Protein AF-A0A957CVH6-F1 (afdb_monomer_lite)

Sequence (192 aa):
GLGVAETAVSDALRFLLLRQGEDGRFAEDTAVADSAPPWAKPGDLASELYLTANAGFWLAHFGFKDAAQQAANYLARHLNRELHTLPSFAQTYWLAGGLWWILGMADEALTAVDNHLYTHLPESASDLAWMLYALLLAGIETDRGVIVSGVLKLKDKQEEDGRFPSDVGQDTHTTLEALAVFKTVPTTLLGN

pLDDT: mean 94.55, std 7.57, range [47.5, 98.81]

Foldseek 3Di:
DPACPDPVNVVVLVVLVVQQDPQLWHADDCVCQVPDDPLRHGPDQQNGLLRLLQSLLVCLLNPVLVSNVSSLVSQVVQQPLVVLDHPYDLNSLLSSLLSCLSNVVVSNNCSSQVVPCLVVPDQALQSLLVSLLSNVSSVPDCPRSNNLVSLVNNVVQQDPVRWGDDPVRVRVVSRVSNVSNVVRHDVVSVVD

Structure (mmCIF, N/CA/C/O backbone):
data_AF-A0A957CVH6-F1
#
_entry.id   AF-A0A957CVH6-F1
#
loop_
_atom_site.group_PDB
_atom_site.id
_atom_site.type_symbol
_atom_site.label_atom_id
_atom_site.label_alt_id
_atom_site.label_comp_id
_atom_site.label_asym_id
_atom_site.label_entity_id
_atom_site.label_seq_id
_atom_site.pdbx_PDB_ins_code
_atom_site.Cartn_x
_atom_site.Cartn_y
_atom_site.Cartn_z
_atom_site.occupancy
_atom_site.B_iso_or_equiv
_atom_site.auth_seq_id
_atom_site.auth_comp_id
_atom_site.auth_asym_id
_atom_site.auth_atom_id
_atom_site.pdbx_PDB_model_num
ATOM 1 N N . GLY A 1 1 ? -10.449 -19.543 -0.110 1.00 47.50 1 GLY A N 1
ATOM 2 C CA . GLY A 1 1 ? -10.083 -18.480 -1.062 1.00 47.50 1 GLY A CA 1
ATOM 3 C C . GLY A 1 1 ? -9.727 -19.124 -2.379 1.00 47.50 1 GLY A C 1
ATOM 4 O O . GLY A 1 1 ? -9.253 -20.255 -2.353 1.00 47.50 1 GLY A O 1
ATOM 5 N N . LEU A 1 2 ? -9.998 -18.452 -3.498 1.00 50.72 2 LEU A N 1
ATOM 6 C CA . LEU A 1 2 ? -9.491 -18.865 -4.808 1.00 50.72 2 LEU A CA 1
ATOM 7 C C . LEU A 1 2 ? -7.960 -18.865 -4.707 1.00 50.72 2 LEU A C 1
ATOM 9 O O . LEU A 1 2 ? -7.353 -17.818 -4.512 1.00 50.72 2 LEU A O 1
ATOM 13 N N . GLY A 1 3 ? -7.356 -20.051 -4.671 1.00 58.78 3 GLY A N 1
ATOM 14 C CA . GLY A 1 3 ? -5.903 -20.185 -4.641 1.00 58.78 3 GLY A CA 1
ATOM 15 C C . GLY A 1 3 ? -5.315 -19.959 -6.031 1.00 58.78 3 GLY A C 1
ATOM 16 O O . GLY A 1 3 ? -6.045 -19.919 -7.017 1.00 58.78 3 GLY A O 1
ATOM 17 N N . VAL A 1 4 ? -3.986 -19.921 -6.123 1.00 65.31 4 VAL A N 1
ATOM 18 C CA . VAL A 1 4 ? -3.219 -19.832 -7.386 1.00 65.31 4 VAL A CA 1
ATOM 19 C C . VAL A 1 4 ? -3.593 -20.933 -8.405 1.00 65.31 4 VAL A C 1
ATOM 21 O O . VAL A 1 4 ? -3.279 -20.825 -9.582 1.00 65.31 4 VAL A O 1
ATOM 24 N N . ALA A 1 5 ? -4.303 -21.981 -7.974 1.00 68.94 5 ALA A N 1
ATOM 25 C CA . ALA A 1 5 ? -4.869 -23.021 -8.834 1.00 68.94 5 ALA A CA 1
ATOM 26 C C . ALA A 1 5 ? -6.012 -22.541 -9.754 1.00 68.94 5 ALA A C 1
ATOM 28 O O . ALA A 1 5 ? -6.389 -23.262 -10.675 1.00 68.94 5 ALA A O 1
ATOM 29 N N . GLU A 1 6 ? -6.589 -21.367 -9.502 1.00 86.31 6 GLU A N 1
ATOM 30 C CA . GLU A 1 6 ? -7.590 -20.771 -10.383 1.00 86.31 6 GLU A CA 1
ATOM 31 C C . GLU A 1 6 ? -6.903 -20.139 -11.614 1.00 86.31 6 GLU A C 1
ATOM 33 O O . GLU A 1 6 ? -5.857 -19.489 -11.510 1.00 86.31 6 GLU A O 1
ATOM 38 N N . THR A 1 7 ? -7.447 -20.391 -12.808 1.00 91.25 7 THR A N 1
ATOM 39 C CA . THR A 1 7 ? -6.805 -20.015 -14.077 1.00 91.25 7 THR A CA 1
ATOM 40 C C . THR A 1 7 ? -6.726 -18.504 -14.268 1.00 91.25 7 THR A C 1
ATOM 42 O O . THR A 1 7 ? -5.681 -18.014 -14.681 1.00 91.25 7 THR A O 1
ATOM 45 N N . ALA A 1 8 ? -7.765 -17.741 -13.923 1.00 93.12 8 ALA A N 1
ATOM 46 C CA . ALA A 1 8 ? -7.713 -16.285 -14.042 1.00 93.12 8 ALA A CA 1
ATOM 47 C C . ALA A 1 8 ? -6.665 -15.665 -13.098 1.00 93.12 8 ALA A C 1
ATOM 49 O O . ALA A 1 8 ? -5.938 -14.757 -13.503 1.00 93.12 8 ALA A O 1
ATOM 50 N N . VAL A 1 9 ? -6.524 -16.188 -11.875 1.00 92.94 9 VAL A N 1
ATOM 51 C CA . VAL A 1 9 ? -5.497 -15.779 -10.905 1.00 92.94 9 VAL A CA 1
ATOM 52 C C . VAL A 1 9 ? -4.103 -16.097 -11.442 1.00 92.94 9 VAL A C 1
ATOM 54 O O . VAL A 1 9 ? -3.258 -15.205 -11.513 1.00 92.94 9 VAL A O 1
ATOM 57 N N . SER A 1 10 ? -3.849 -17.341 -11.859 1.00 92.00 10 SER A N 1
ATOM 58 C CA . SER A 1 10 ? -2.534 -17.729 -12.392 1.00 92.00 10 SER A CA 1
ATOM 59 C C . SER A 1 10 ? -2.157 -16.964 -13.668 1.00 92.00 10 SER A C 1
ATOM 61 O O . SER A 1 10 ? -1.003 -16.556 -13.815 1.00 92.00 10 SER A O 1
ATOM 63 N N . ASP A 1 11 ? -3.116 -16.689 -14.553 1.00 95.69 11 ASP A N 1
ATOM 64 C CA . ASP A 1 11 ? -2.894 -15.908 -15.771 1.00 95.69 11 ASP A CA 1
ATOM 65 C C . ASP A 1 11 ? -2.594 -14.431 -15.486 1.00 95.69 11 ASP A C 1
ATOM 67 O O . ASP A 1 11 ? -1.681 -13.867 -16.097 1.00 95.69 11 ASP A O 1
ATOM 71 N N . ALA A 1 12 ? -3.297 -13.815 -14.532 1.00 96.25 12 ALA A N 1
ATOM 72 C CA . ALA A 1 12 ? -3.028 -12.444 -14.099 1.00 96.25 12 ALA A CA 1
ATOM 73 C C . ALA A 1 12 ? -1.644 -12.313 -13.442 1.00 96.25 12 ALA A C 1
ATOM 75 O O . ALA A 1 12 ? -0.893 -11.383 -13.735 1.00 96.25 12 ALA A O 1
ATOM 76 N N . LEU A 1 13 ? -1.260 -13.280 -12.607 1.00 96.31 13 LEU A N 1
ATOM 77 C CA . LEU A 1 13 ? 0.067 -13.314 -11.989 1.00 96.31 13 LEU A CA 1
ATOM 78 C C . LEU A 1 13 ? 1.166 -13.484 -13.041 1.00 96.31 13 LEU A C 1
ATOM 80 O O . LEU A 1 13 ? 2.158 -12.761 -13.023 1.00 96.31 13 LEU A O 1
ATOM 84 N N . ARG A 1 14 ? 0.967 -14.378 -14.014 1.00 96.25 14 ARG A N 1
ATOM 85 C CA . ARG A 1 14 ? 1.881 -14.540 -15.152 1.00 96.25 14 ARG A CA 1
ATOM 86 C C . ARG A 1 14 ? 2.012 -13.255 -15.968 1.00 96.25 14 ARG A C 1
ATOM 88 O O . ARG A 1 14 ? 3.116 -12.940 -16.403 1.00 96.25 14 ARG A O 1
ATOM 95 N N . PHE A 1 15 ? 0.926 -12.509 -16.168 1.00 96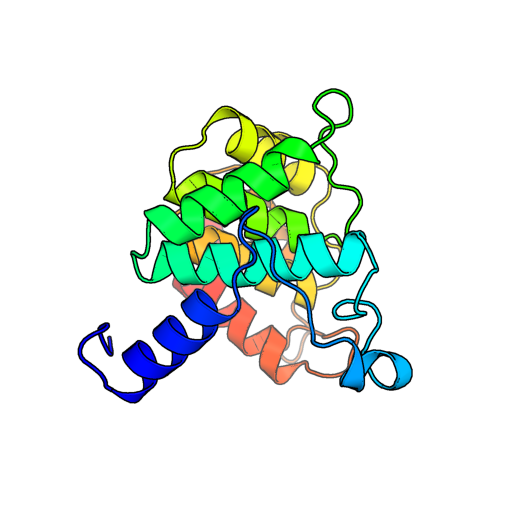.38 15 PHE A N 1
ATOM 96 C CA . PHE A 1 15 ? 0.986 -11.196 -16.812 1.00 96.38 15 PHE A CA 1
ATOM 97 C C . PHE A 1 15 ? 1.890 -10.225 -16.038 1.00 96.38 15 PHE A C 1
ATOM 99 O O . PHE A 1 15 ? 2.762 -9.613 -16.650 1.00 96.38 15 PHE A O 1
ATOM 106 N N . LEU A 1 16 ? 1.742 -10.131 -14.711 1.00 97.19 16 LEU A N 1
ATOM 107 C CA . LEU A 1 16 ? 2.604 -9.280 -13.883 1.00 97.19 16 LEU A CA 1
ATOM 108 C C . LEU A 1 16 ? 4.074 -9.703 -13.977 1.00 97.19 16 LEU A C 1
ATOM 110 O O . LEU A 1 16 ? 4.937 -8.861 -14.206 1.00 97.19 16 LEU A O 1
ATOM 114 N N . LEU A 1 17 ? 4.362 -11.003 -13.882 1.00 97.38 17 LEU A N 1
ATOM 115 C CA . LEU A 1 17 ? 5.729 -11.520 -13.995 1.00 97.38 17 LEU A CA 1
ATOM 116 C C . LEU A 1 17 ? 6.381 -11.164 -15.339 1.00 97.38 17 LEU A C 1
ATOM 118 O O . LEU A 1 17 ? 7.557 -10.824 -15.375 1.00 97.38 17 LEU A O 1
ATOM 122 N N . LEU A 1 18 ? 5.621 -11.205 -16.437 1.00 96.88 18 LEU A N 1
ATOM 123 C CA . LEU A 1 18 ? 6.112 -10.827 -17.767 1.00 96.88 18 LEU A CA 1
ATOM 124 C C . LEU A 1 18 ? 6.292 -9.312 -17.945 1.00 96.88 18 LEU A C 1
ATOM 126 O O . LEU A 1 18 ? 6.983 -8.891 -18.870 1.00 96.88 18 LEU A O 1
ATOM 130 N N . ARG A 1 19 ? 5.644 -8.495 -17.108 1.00 96.19 19 ARG A N 1
ATOM 131 C CA . ARG A 1 19 ? 5.742 -7.029 -17.136 1.00 96.19 19 ARG A CA 1
ATOM 132 C C . ARG A 1 19 ? 6.822 -6.474 -16.218 1.00 96.19 19 ARG A C 1
ATOM 134 O O . ARG A 1 19 ? 7.186 -5.312 -16.383 1.00 96.19 19 ARG A O 1
ATOM 141 N N . GLN A 1 20 ? 7.325 -7.271 -15.281 1.00 97.94 20 GLN A N 1
ATOM 142 C CA . GLN A 1 20 ? 8.409 -6.850 -14.409 1.00 97.94 20 GLN A CA 1
ATOM 143 C C . GLN A 1 20 ? 9.685 -6.605 -15.227 1.00 97.94 20 GLN A C 1
ATOM 145 O O . GLN A 1 20 ? 10.117 -7.463 -15.998 1.00 97.94 20 GLN A O 1
ATOM 150 N N . GLY A 1 21 ? 10.292 -5.431 -15.056 1.00 96.56 21 GLY A N 1
ATOM 151 C CA . GLY A 1 21 ? 11.597 -5.123 -15.634 1.00 96.56 21 GLY A CA 1
ATOM 152 C C . GLY A 1 21 ? 12.713 -5.953 -14.995 1.00 96.56 21 GLY A C 1
ATOM 153 O O . GLY A 1 21 ? 12.585 -6.418 -13.865 1.00 96.56 21 GLY A O 1
ATOM 154 N N . GLU A 1 22 ? 13.844 -6.097 -15.691 1.00 94.75 22 GLU A N 1
ATOM 155 C CA . GLU A 1 22 ? 15.007 -6.864 -15.200 1.00 94.75 22 GLU A CA 1
ATOM 156 C C . GLU A 1 22 ? 15.576 -6.340 -13.869 1.00 94.75 22 GLU A C 1
ATOM 158 O O . GLU A 1 22 ? 16.216 -7.073 -13.122 1.00 94.75 22 GLU A O 1
ATOM 163 N N . ASP A 1 23 ? 15.353 -5.062 -13.559 1.00 94.81 23 ASP A N 1
ATOM 164 C CA . ASP A 1 23 ? 15.757 -4.426 -12.307 1.00 94.81 23 ASP A CA 1
ATOM 165 C C . ASP A 1 23 ? 14.690 -4.507 -11.203 1.00 94.81 23 ASP A C 1
ATOM 167 O O . ASP A 1 23 ? 14.889 -3.925 -10.133 1.00 94.81 23 ASP A O 1
ATOM 171 N N . GLY A 1 24 ? 13.589 -5.221 -11.454 1.00 97.44 24 GLY A N 1
ATOM 172 C CA . GLY A 1 24 ? 12.477 -5.442 -10.537 1.00 97.44 24 GLY A CA 1
ATOM 173 C C . GLY A 1 24 ? 11.340 -4.425 -10.635 1.00 97.44 24 GLY A C 1
ATOM 174 O O . GLY A 1 24 ? 10.337 -4.603 -9.939 1.00 97.44 24 GLY A O 1
ATOM 175 N N . ARG A 1 25 ? 11.473 -3.384 -11.468 1.00 97.62 25 ARG A N 1
ATOM 176 C CA . ARG A 1 25 ? 10.501 -2.283 -11.549 1.00 97.62 25 ARG A CA 1
ATOM 177 C C . ARG A 1 25 ? 9.238 -2.646 -12.323 1.00 97.62 25 ARG A C 1
ATOM 179 O O . ARG A 1 25 ? 9.255 -3.508 -13.201 1.00 97.62 25 ARG A O 1
ATOM 186 N N . PHE A 1 26 ? 8.174 -1.903 -12.054 1.00 98.19 26 PHE A N 1
ATOM 187 C CA . PHE A 1 26 ? 6.948 -1.881 -12.842 1.00 98.19 26 PHE A CA 1
ATOM 188 C C . PHE A 1 26 ? 6.678 -0.466 -13.348 1.00 98.19 26 PHE A C 1
ATOM 190 O O . PHE A 1 26 ? 6.829 0.507 -12.613 1.00 98.19 26 PHE A O 1
ATOM 197 N N . ALA A 1 27 ? 6.257 -0.370 -14.605 1.00 96.69 27 ALA A N 1
ATOM 198 C CA . ALA A 1 27 ? 5.853 0.868 -15.255 1.00 96.69 27 ALA A CA 1
ATOM 199 C C . ALA A 1 27 ? 4.737 0.569 -16.262 1.00 96.69 27 ALA A C 1
ATOM 201 O O . ALA A 1 27 ? 4.684 -0.532 -16.820 1.00 96.69 27 ALA A O 1
ATOM 202 N N . GLU A 1 28 ? 3.874 1.550 -16.513 1.00 95.94 28 GLU A N 1
ATOM 203 C CA . GLU A 1 28 ? 2.948 1.479 -17.641 1.00 95.94 28 GLU A CA 1
ATOM 204 C C . GLU A 1 28 ? 3.682 1.604 -18.982 1.00 95.94 28 GLU A C 1
ATOM 206 O O . GLU A 1 28 ? 4.809 2.101 -19.073 1.00 95.94 28 GLU A O 1
ATOM 211 N N . ASP A 1 29 ? 3.019 1.154 -20.044 1.00 93.19 29 ASP A N 1
ATOM 212 C CA . ASP A 1 29 ? 3.535 1.248 -21.408 1.00 93.19 29 ASP A CA 1
ATOM 213 C C . ASP A 1 29 ? 3.638 2.713 -21.868 1.00 93.19 29 ASP A C 1
ATOM 215 O O . ASP A 1 29 ? 2.727 3.514 -21.651 1.00 93.19 29 ASP A O 1
ATOM 219 N N . THR A 1 30 ? 4.715 3.084 -22.562 1.00 93.56 30 THR A N 1
ATOM 220 C CA . THR A 1 30 ? 4.883 4.459 -23.061 1.00 93.56 30 THR A CA 1
ATOM 221 C C . THR A 1 30 ? 3.799 4.858 -24.063 1.00 93.56 30 THR A C 1
ATOM 223 O O . THR A 1 30 ? 3.518 6.047 -24.203 1.00 93.56 30 THR A O 1
ATOM 226 N N . ALA A 1 31 ? 3.129 3.892 -24.699 1.00 94.38 31 ALA A N 1
ATOM 227 C CA . ALA A 1 31 ? 1.999 4.139 -25.586 1.00 94.38 31 ALA A CA 1
ATOM 228 C C . ALA A 1 31 ? 0.796 4.808 -24.895 1.00 94.38 31 ALA A C 1
ATOM 230 O O . ALA A 1 31 ? -0.004 5.446 -25.578 1.00 94.38 31 ALA A O 1
ATOM 231 N N . VAL A 1 32 ? 0.652 4.689 -23.567 1.00 93.19 32 VAL A N 1
ATOM 232 C CA . VAL A 1 32 ? -0.458 5.315 -22.821 1.00 93.19 32 VAL A CA 1
ATOM 233 C C . VAL A 1 32 ? -0.082 6.644 -22.168 1.00 93.19 32 VAL A C 1
ATOM 235 O O . VAL A 1 32 ? -0.923 7.238 -21.492 1.00 93.19 32 VAL A O 1
ATOM 238 N N . ALA A 1 33 ? 1.144 7.139 -22.378 1.00 92.75 33 ALA A N 1
ATOM 239 C CA . ALA A 1 33 ? 1.701 8.271 -21.637 1.00 92.75 33 ALA A CA 1
ATOM 240 C C . ALA A 1 33 ? 0.840 9.545 -21.679 1.00 92.75 33 ALA A C 1
ATOM 242 O O . ALA A 1 33 ? 0.726 10.227 -20.662 1.00 92.75 33 ALA A O 1
ATOM 243 N N . ASP A 1 34 ? 0.190 9.831 -22.810 1.00 93.62 34 ASP A N 1
ATOM 244 C CA . ASP A 1 34 ? -0.646 11.029 -22.982 1.00 93.62 34 ASP A CA 1
ATOM 245 C C . ASP A 1 34 ? -1.980 10.960 -22.219 1.00 93.62 34 ASP A C 1
ATOM 247 O O . ASP A 1 34 ? -2.593 11.986 -21.931 1.00 93.62 34 ASP A O 1
ATOM 251 N N . SER A 1 35 ? -2.438 9.750 -21.891 1.00 95.12 35 SER A N 1
ATOM 252 C CA . SER A 1 35 ? -3.703 9.494 -21.187 1.00 95.12 35 SER A CA 1
ATOM 253 C C . SER A 1 35 ? -3.519 8.988 -19.757 1.00 95.12 35 SER A C 1
ATOM 255 O O . SER A 1 35 ? -4.498 8.841 -19.025 1.00 95.12 35 SER A O 1
ATOM 257 N N . ALA A 1 36 ? -2.280 8.684 -19.369 1.00 94.25 36 ALA A N 1
ATOM 258 C CA . ALA A 1 36 ? -1.980 8.090 -18.082 1.00 94.25 36 ALA A CA 1
ATOM 259 C C . ALA A 1 36 ? -2.258 9.092 -16.949 1.00 94.25 36 ALA A C 1
ATOM 261 O O . ALA A 1 36 ? -1.839 10.253 -17.029 1.00 94.25 36 ALA A O 1
ATOM 262 N N . PRO A 1 37 ? -2.938 8.667 -15.871 1.00 94.75 37 PRO A N 1
ATOM 263 C CA . PRO A 1 37 ? -3.070 9.502 -14.689 1.00 94.75 37 PRO A CA 1
ATOM 264 C C . PRO A 1 37 ? -1.699 9.729 -14.027 1.00 94.75 37 PRO A C 1
ATOM 266 O O . PRO A 1 37 ? -0.763 8.960 -14.265 1.00 94.75 37 PRO A O 1
ATOM 269 N N . PRO A 1 38 ? -1.569 10.739 -13.145 1.00 95.12 38 PRO A N 1
ATOM 270 C CA . PRO A 1 38 ? -0.286 11.109 -12.550 1.00 95.12 38 PRO A CA 1
ATOM 271 C C . PRO A 1 38 ? 0.451 9.981 -11.827 1.00 95.12 38 PRO A C 1
ATOM 273 O O . PRO A 1 38 ? 1.667 10.027 -11.785 1.00 95.12 38 PRO A O 1
ATOM 276 N N . TRP A 1 39 ? -0.259 8.995 -11.272 1.00 94.56 39 TRP A N 1
ATOM 277 C CA . TRP A 1 39 ? 0.323 7.858 -10.544 1.00 94.56 39 TRP A CA 1
ATOM 278 C C . TRP A 1 39 ? 0.734 6.680 -11.432 1.00 94.56 39 TRP A C 1
ATOM 280 O O . TRP A 1 39 ? 1.295 5.707 -10.939 1.00 94.56 39 TRP A O 1
ATOM 290 N N . ALA A 1 40 ? 0.420 6.728 -12.724 1.00 96.38 40 ALA A N 1
ATOM 291 C CA . ALA A 1 40 ? 0.720 5.663 -13.675 1.00 96.38 40 ALA A CA 1
ATOM 292 C C . ALA A 1 40 ? 1.470 6.201 -14.900 1.00 96.38 40 ALA A C 1
ATOM 294 O O . ALA A 1 40 ? 1.457 5.588 -15.964 1.00 96.38 40 ALA A O 1
ATOM 295 N N . LYS A 1 41 ? 2.092 7.379 -14.773 1.00 97.12 41 LYS A N 1
ATOM 296 C CA . LYS A 1 41 ? 2.736 8.058 -15.889 1.00 97.12 41 LYS A CA 1
ATOM 297 C C . LYS A 1 41 ? 4.044 7.340 -16.262 1.00 97.12 41 LYS A C 1
ATOM 299 O O . LYS A 1 41 ? 4.954 7.276 -15.436 1.00 97.12 41 LYS A O 1
ATOM 304 N N . PRO A 1 42 ? 4.190 6.832 -17.499 1.00 95.12 42 PRO A N 1
ATOM 305 C CA . PRO A 1 42 ? 5.428 6.195 -17.939 1.00 95.12 42 PRO A CA 1
ATOM 306 C C . PRO A 1 42 ? 6.624 7.156 -17.881 1.00 95.12 42 PRO A C 1
ATOM 308 O O . PRO A 1 42 ? 6.526 8.302 -18.328 1.00 95.12 42 PRO A O 1
ATOM 311 N N . GLY A 1 43 ? 7.761 6.677 -17.365 1.00 93.44 43 GLY A N 1
ATOM 312 C CA . GLY A 1 43 ? 9.008 7.442 -17.249 1.00 93.44 43 GLY A CA 1
ATOM 313 C C . GLY A 1 43 ? 9.047 8.460 -16.103 1.00 93.44 43 GLY A C 1
ATOM 314 O O . GLY A 1 43 ? 10.021 9.203 -15.987 1.00 93.44 43 GLY A O 1
ATOM 315 N N . ASP A 1 44 ? 8.007 8.519 -15.270 1.00 96.69 44 ASP A N 1
ATOM 316 C CA . ASP A 1 44 ? 7.985 9.304 -14.039 1.00 96.69 44 ASP A CA 1
ATOM 317 C C . ASP A 1 44 ? 8.372 8.427 -12.837 1.00 96.69 44 ASP A C 1
ATOM 319 O O . ASP A 1 44 ? 7.735 7.409 -12.570 1.00 96.69 44 ASP A O 1
ATOM 323 N N . LEU A 1 45 ? 9.406 8.828 -12.089 1.00 97.62 45 LEU A N 1
ATOM 324 C CA . LEU A 1 45 ? 9.956 8.011 -11.000 1.00 97.62 45 LEU A CA 1
ATOM 325 C C . LEU A 1 45 ? 8.935 7.740 -9.885 1.00 97.62 45 LEU A C 1
ATOM 327 O O . LEU A 1 45 ? 8.882 6.627 -9.366 1.00 97.62 45 LEU A O 1
ATOM 331 N N . ALA A 1 46 ? 8.120 8.729 -9.510 1.00 98.25 46 ALA A N 1
ATOM 332 C CA . ALA A 1 46 ? 7.106 8.541 -8.473 1.00 98.25 46 ALA A CA 1
ATOM 333 C C . ALA A 1 46 ? 6.064 7.498 -8.916 1.00 98.25 46 ALA A C 1
ATOM 335 O O . ALA A 1 46 ? 5.710 6.595 -8.159 1.00 98.25 46 ALA A O 1
ATOM 336 N N . SER A 1 47 ? 5.628 7.565 -10.174 1.00 98.00 47 SER A N 1
ATOM 337 C CA . SER A 1 47 ? 4.725 6.573 -10.772 1.00 98.00 47 SER A CA 1
ATOM 338 C C . SER A 1 47 ? 5.334 5.172 -10.779 1.00 98.00 47 SER A C 1
ATOM 340 O O . SER A 1 47 ? 4.687 4.214 -10.360 1.00 98.00 47 SER A O 1
ATOM 342 N N . GLU A 1 48 ? 6.594 5.043 -11.197 1.00 97.94 48 GLU A N 1
ATOM 343 C CA . GLU A 1 48 ? 7.303 3.759 -11.227 1.00 97.94 48 GLU A CA 1
ATOM 344 C C . GLU A 1 48 ? 7.444 3.145 -9.830 1.00 97.94 48 GLU A C 1
ATOM 346 O O . GLU A 1 48 ? 7.181 1.955 -9.641 1.00 97.94 48 GLU A O 1
ATOM 351 N N . LEU A 1 49 ? 7.803 3.943 -8.820 1.00 98.62 49 LEU A N 1
ATOM 352 C CA . LEU A 1 49 ? 7.896 3.474 -7.436 1.00 98.62 49 LEU A CA 1
ATOM 353 C C . LEU A 1 49 ? 6.534 3.025 -6.905 1.00 98.62 49 LEU A C 1
ATOM 355 O O . LEU A 1 49 ? 6.436 1.968 -6.281 1.00 98.62 49 LEU A O 1
ATOM 359 N N . TYR A 1 50 ? 5.470 3.778 -7.180 1.00 98.62 50 TYR A N 1
ATOM 360 C CA . TYR A 1 50 ? 4.117 3.387 -6.799 1.00 98.62 50 TYR A CA 1
ATOM 361 C C . TYR A 1 50 ? 3.671 2.077 -7.452 1.00 98.62 50 TYR A C 1
ATOM 363 O O . TYR A 1 50 ? 3.241 1.165 -6.742 1.00 98.62 50 TYR A O 1
ATOM 371 N N . LEU A 1 51 ? 3.811 1.949 -8.772 1.00 98.44 51 LEU A N 1
ATOM 372 C CA . LEU A 1 51 ? 3.434 0.732 -9.493 1.00 98.44 51 LEU A CA 1
ATOM 373 C C . LEU A 1 51 ? 4.271 -0.467 -9.038 1.00 98.44 51 LEU A C 1
ATOM 375 O O . LEU A 1 51 ? 3.733 -1.560 -8.867 1.00 98.44 51 LEU A O 1
ATOM 379 N N . THR A 1 52 ? 5.563 -0.257 -8.770 1.00 98.81 52 THR A N 1
ATOM 380 C CA . THR A 1 52 ? 6.459 -1.301 -8.255 1.00 98.81 52 THR A CA 1
ATOM 381 C C . THR A 1 52 ? 6.049 -1.759 -6.858 1.00 98.81 52 THR A C 1
ATOM 383 O O . THR A 1 52 ? 5.993 -2.962 -6.607 1.00 98.81 52 THR A O 1
ATOM 386 N N . ALA A 1 53 ? 5.712 -0.831 -5.958 1.00 98.75 53 ALA A N 1
ATOM 387 C CA . ALA A 1 53 ? 5.208 -1.167 -4.629 1.00 98.75 53 ALA A CA 1
ATOM 388 C C . ALA A 1 53 ? 3.879 -1.925 -4.702 1.00 98.75 53 ALA A C 1
ATOM 390 O O . ALA A 1 53 ? 3.715 -2.935 -4.023 1.00 98.75 53 ALA A O 1
ATOM 391 N N . ASN A 1 54 ? 2.960 -1.488 -5.564 1.00 98.44 54 ASN A N 1
ATOM 392 C CA . ASN A 1 54 ? 1.651 -2.113 -5.728 1.00 98.44 54 ASN A CA 1
ATOM 393 C C . ASN A 1 54 ? 1.759 -3.539 -6.297 1.00 98.44 54 ASN A C 1
ATOM 395 O O . ASN A 1 54 ? 1.301 -4.499 -5.678 1.00 98.44 54 ASN A O 1
ATOM 399 N N . ALA A 1 55 ? 2.433 -3.705 -7.438 1.00 98.56 55 ALA A N 1
ATOM 400 C CA . ALA A 1 55 ? 2.615 -5.016 -8.054 1.00 98.56 55 ALA A CA 1
ATOM 401 C C . ALA A 1 55 ? 3.444 -5.956 -7.164 1.00 98.56 55 ALA A C 1
ATOM 403 O O . ALA A 1 55 ? 3.077 -7.118 -6.983 1.00 98.56 55 ALA A O 1
ATOM 404 N N . GLY A 1 56 ? 4.525 -5.449 -6.562 1.00 98.62 56 GLY A N 1
ATOM 405 C CA . GLY A 1 56 ? 5.368 -6.208 -5.641 1.00 98.62 56 GLY A CA 1
ATOM 406 C C . GLY A 1 56 ? 4.594 -6.713 -4.424 1.00 98.62 56 GLY A C 1
ATOM 407 O O . GLY A 1 56 ? 4.699 -7.895 -4.095 1.00 98.62 56 GLY A O 1
ATOM 408 N N . PHE A 1 57 ? 3.769 -5.861 -3.807 1.00 98.75 57 PHE A N 1
ATOM 409 C CA . PHE A 1 57 ? 2.902 -6.227 -2.684 1.00 98.75 57 PHE A CA 1
ATOM 410 C C . PHE A 1 57 ? 1.992 -7.412 -3.028 1.00 98.75 57 PHE A C 1
ATOM 412 O O . PHE A 1 57 ? 1.973 -8.411 -2.306 1.00 98.75 57 PHE A O 1
ATOM 419 N N . TRP A 1 58 ? 1.281 -7.350 -4.159 1.00 98.31 58 TRP A N 1
ATOM 420 C CA . TRP A 1 58 ? 0.387 -8.436 -4.566 1.00 98.31 58 TRP A CA 1
ATOM 421 C C . TRP A 1 58 ? 1.145 -9.710 -4.938 1.00 98.31 58 TRP A C 1
ATOM 423 O O . TRP A 1 58 ? 0.730 -10.799 -4.544 1.00 98.31 58 TRP A O 1
ATOM 433 N N . LEU A 1 59 ? 2.284 -9.603 -5.628 1.00 98.38 59 LEU A N 1
ATOM 434 C CA . LEU A 1 59 ? 3.143 -10.759 -5.901 1.00 98.38 59 LEU A CA 1
ATOM 435 C C . LEU A 1 59 ? 3.592 -11.440 -4.602 1.00 98.38 59 LEU A C 1
ATOM 437 O O . LEU A 1 59 ? 3.532 -12.667 -4.507 1.00 98.38 59 LEU A O 1
ATOM 441 N N . ALA A 1 60 ? 3.974 -10.664 -3.584 1.00 98.19 60 ALA A N 1
ATOM 442 C CA . ALA A 1 60 ? 4.335 -11.190 -2.271 1.00 98.19 60 ALA A CA 1
ATOM 443 C C . ALA A 1 60 ? 3.144 -11.877 -1.592 1.00 98.19 60 ALA A C 1
ATOM 445 O O . ALA A 1 60 ? 3.274 -13.011 -1.127 1.00 98.19 60 ALA A O 1
ATOM 446 N N . HIS A 1 61 ? 1.974 -11.231 -1.602 1.00 96.88 61 HIS A N 1
ATOM 447 C CA . HIS A 1 61 ? 0.739 -11.761 -1.025 1.00 96.88 61 HIS A CA 1
ATOM 448 C C . HIS A 1 61 ? 0.322 -13.104 -1.653 1.00 96.88 61 HIS A C 1
ATOM 450 O O . HIS A 1 61 ? -0.105 -14.017 -0.948 1.00 96.88 61 HIS A O 1
ATOM 456 N N . PHE A 1 62 ? 0.509 -13.266 -2.967 1.00 96.25 62 PHE A N 1
ATOM 457 C CA . PHE A 1 62 ? 0.251 -14.523 -3.682 1.00 96.25 62 PHE A CA 1
ATOM 458 C C . PHE A 1 62 ? 1.416 -15.532 -3.636 1.00 96.25 62 PHE A C 1
ATOM 460 O O . PHE A 1 62 ? 1.314 -16.610 -4.223 1.00 96.25 62 PHE A O 1
ATOM 467 N N . GLY A 1 63 ? 2.510 -15.228 -2.930 1.00 95.69 63 GLY A N 1
ATOM 468 C CA . GLY A 1 63 ? 3.621 -16.155 -2.690 1.00 95.69 63 GLY A CA 1
ATOM 469 C C . GLY A 1 63 ? 4.718 -16.182 -3.762 1.00 95.69 63 GLY A C 1
ATOM 470 O O . GLY A 1 63 ? 5.578 -17.063 -3.719 1.00 95.69 63 GLY A O 1
ATOM 471 N N . PHE A 1 64 ? 4.749 -15.226 -4.693 1.00 96.88 64 PHE A N 1
ATOM 472 C CA . PHE A 1 64 ? 5.778 -15.097 -5.736 1.00 96.88 64 PHE A CA 1
ATOM 473 C C . PHE A 1 64 ? 7.019 -14.379 -5.197 1.00 96.88 64 PHE A C 1
ATOM 475 O O . PHE A 1 64 ? 7.335 -13.253 -5.584 1.00 96.88 64 PHE A O 1
ATOM 482 N N . LYS A 1 65 ? 7.718 -15.050 -4.274 1.00 96.00 65 LYS A N 1
ATOM 483 C CA . LYS A 1 65 ? 8.804 -14.468 -3.470 1.00 96.00 65 LYS A CA 1
ATOM 484 C C . LYS A 1 65 ? 9.928 -13.846 -4.296 1.00 96.00 65 LYS A C 1
ATOM 486 O O . LYS A 1 65 ? 10.321 -12.730 -3.992 1.00 96.00 65 LYS A O 1
ATOM 491 N N . ASP A 1 66 ? 10.411 -14.509 -5.344 1.00 97.75 66 ASP A N 1
ATOM 492 C CA . ASP A 1 66 ? 11.568 -14.012 -6.109 1.00 97.75 66 ASP A CA 1
ATOM 493 C C . ASP A 1 66 ? 11.253 -12.721 -6.880 1.00 97.75 66 ASP A C 1
ATOM 495 O O . ASP A 1 66 ? 12.053 -11.785 -6.908 1.00 97.75 66 ASP A O 1
ATOM 499 N N . ALA A 1 67 ? 10.066 -12.644 -7.486 1.00 98.31 67 ALA A N 1
ATOM 500 C CA . ALA A 1 67 ? 9.600 -11.450 -8.190 1.00 98.31 67 ALA A CA 1
ATOM 501 C C . ALA A 1 67 ? 9.312 -10.305 -7.208 1.00 98.31 67 ALA A C 1
ATOM 503 O O . ALA A 1 67 ? 9.739 -9.166 -7.415 1.00 98.31 67 ALA A O 1
ATOM 504 N N . ALA A 1 68 ? 8.657 -10.623 -6.089 1.00 98.62 68 ALA A N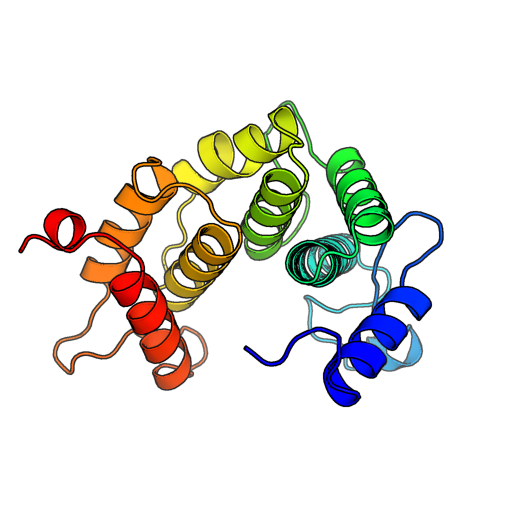 1
ATOM 505 C CA . ALA A 1 68 ? 8.422 -9.678 -5.006 1.00 98.62 68 ALA A CA 1
ATOM 506 C C . ALA A 1 68 ? 9.735 -9.129 -4.422 1.00 98.62 68 ALA A C 1
ATOM 508 O O . ALA A 1 68 ? 9.849 -7.926 -4.204 1.00 98.62 68 ALA A O 1
ATOM 509 N N . GLN A 1 69 ? 10.748 -9.979 -4.228 1.00 98.69 69 GLN A N 1
ATOM 510 C CA . GLN A 1 69 ? 12.053 -9.579 -3.702 1.00 98.69 69 GLN A CA 1
ATOM 511 C C . GLN A 1 69 ? 12.780 -8.613 -4.641 1.00 98.69 69 GLN A C 1
ATOM 513 O O . GLN A 1 69 ? 13.411 -7.663 -4.181 1.00 98.69 69 GLN A O 1
ATOM 518 N N . GLN A 1 70 ? 12.677 -8.812 -5.956 1.00 98.69 70 GLN A N 1
ATOM 519 C CA . GLN A 1 70 ? 13.242 -7.881 -6.935 1.00 98.69 70 GLN A CA 1
ATOM 520 C C . GLN A 1 70 ? 12.564 -6.506 -6.866 1.00 98.69 70 GLN A C 1
ATOM 522 O O . GLN A 1 70 ? 13.259 -5.491 -6.794 1.00 98.69 70 GLN A O 1
ATOM 527 N N . ALA A 1 71 ? 11.230 -6.468 -6.797 1.00 98.81 71 ALA A N 1
ATOM 528 C CA . ALA A 1 71 ? 10.479 -5.224 -6.612 1.00 98.81 71 ALA A CA 1
ATOM 529 C C . ALA A 1 71 ? 10.854 -4.526 -5.291 1.00 98.81 71 ALA A C 1
ATOM 531 O O . ALA A 1 71 ? 11.145 -3.330 -5.266 1.00 98.81 71 ALA A O 1
ATOM 532 N N . ALA A 1 72 ? 10.938 -5.287 -4.199 1.00 98.75 72 ALA A N 1
ATOM 533 C CA . ALA A 1 72 ? 11.318 -4.787 -2.884 1.00 98.75 72 ALA A CA 1
ATOM 534 C C . ALA A 1 72 ? 12.733 -4.185 -2.864 1.00 98.75 72 ALA A C 1
ATOM 536 O O . ALA A 1 72 ? 12.941 -3.114 -2.290 1.00 98.75 72 ALA A O 1
ATOM 537 N N . ASN A 1 73 ? 13.691 -4.829 -3.536 1.00 98.62 73 ASN A N 1
ATOM 538 C CA . ASN A 1 73 ? 15.058 -4.330 -3.678 1.00 98.62 73 ASN A CA 1
ATOM 539 C C . ASN A 1 73 ? 15.123 -3.073 -4.556 1.00 98.62 73 ASN A C 1
ATOM 541 O O . ASN A 1 73 ? 15.905 -2.162 -4.278 1.00 98.62 73 ASN A O 1
ATOM 545 N N . TYR A 1 74 ? 14.306 -2.991 -5.611 1.00 98.69 74 TYR A N 1
ATOM 546 C CA . TYR A 1 74 ? 14.185 -1.774 -6.411 1.00 98.69 74 TYR A CA 1
ATOM 547 C C . TYR A 1 74 ? 13.714 -0.589 -5.560 1.00 98.69 74 TYR A C 1
ATOM 549 O O . TYR A 1 74 ? 14.345 0.466 -5.592 1.00 98.69 74 TYR A O 1
ATOM 557 N N . LEU A 1 75 ? 12.677 -0.777 -4.741 1.00 98.62 75 LEU A N 1
ATOM 558 C CA . LEU A 1 75 ? 12.175 0.257 -3.830 1.00 98.62 75 LEU A CA 1
ATOM 559 C C . LEU A 1 75 ? 13.220 0.642 -2.776 1.00 98.62 75 LEU A C 1
ATOM 561 O O . LEU A 1 75 ? 13.446 1.826 -2.541 1.00 98.62 75 LEU A O 1
ATOM 565 N N . ALA A 1 76 ? 13.905 -0.340 -2.183 1.00 97.94 76 ALA A N 1
ATOM 566 C CA . ALA A 1 76 ? 14.886 -0.104 -1.123 1.00 97.94 76 ALA A CA 1
ATOM 567 C C . ALA A 1 76 ? 16.070 0.759 -1.594 1.00 97.94 76 ALA A C 1
ATOM 569 O O . ALA A 1 76 ? 16.590 1.564 -0.826 1.00 97.94 76 ALA A O 1
ATOM 570 N N . ARG A 1 77 ? 16.459 0.661 -2.875 1.00 97.50 77 ARG A N 1
ATOM 571 C CA . ARG A 1 77 ? 17.489 1.529 -3.481 1.00 97.50 77 ARG A CA 1
ATOM 572 C C . ARG A 1 77 ? 17.087 3.006 -3.551 1.00 97.50 77 ARG A C 1
ATOM 574 O O . ARG A 1 77 ? 17.967 3.855 -3.648 1.00 97.50 77 ARG A O 1
ATOM 581 N N . HIS A 1 78 ? 15.791 3.303 -3.501 1.00 97.31 78 HIS A N 1
ATOM 582 C CA . HIS A 1 78 ? 15.248 4.662 -3.549 1.00 97.31 78 HIS A CA 1
ATOM 583 C C . HIS A 1 78 ? 14.795 5.176 -2.178 1.00 97.31 78 HIS A C 1
ATOM 585 O O . HIS A 1 78 ? 14.393 6.334 -2.067 1.00 97.31 78 HIS A O 1
ATOM 591 N N . LEU A 1 79 ? 14.859 4.340 -1.135 1.00 95.88 79 LEU A N 1
ATOM 592 C CA . LEU A 1 79 ? 14.544 4.743 0.229 1.00 95.88 79 LEU A CA 1
ATOM 593 C C . LEU A 1 79 ? 15.667 5.633 0.768 1.00 95.88 79 LEU A C 1
ATOM 595 O O . LEU A 1 79 ? 16.789 5.182 1.010 1.00 95.88 79 LEU A O 1
ATOM 599 N N . ASN A 1 80 ? 15.356 6.905 0.999 1.00 92.56 80 ASN A N 1
ATOM 600 C CA . ASN A 1 80 ? 16.239 7.797 1.725 1.00 92.56 80 ASN A CA 1
ATOM 601 C C . ASN A 1 80 ? 16.252 7.379 3.200 1.00 92.56 80 ASN A C 1
ATOM 603 O O . ASN A 1 80 ? 15.283 7.599 3.923 1.00 92.56 80 ASN A O 1
ATOM 607 N N . ARG A 1 81 ? 17.357 6.775 3.645 1.00 85.38 81 ARG A N 1
ATOM 608 C CA . ARG A 1 81 ? 17.506 6.267 5.018 1.00 85.38 81 ARG A CA 1
ATOM 609 C C . ARG A 1 81 ? 17.665 7.363 6.072 1.00 85.38 81 ARG A C 1
ATOM 611 O O . ARG A 1 81 ? 17.429 7.087 7.236 1.00 85.38 81 ARG A O 1
ATOM 618 N N . GLU A 1 82 ? 18.048 8.579 5.692 1.00 86.12 82 GLU A N 1
ATOM 619 C CA . GLU A 1 82 ? 18.165 9.701 6.634 1.00 86.12 82 GLU A CA 1
ATOM 620 C C . GLU A 1 82 ? 16.811 10.370 6.874 1.00 86.12 82 GLU A C 1
ATOM 622 O O . GLU A 1 82 ? 16.471 10.718 8.001 1.00 86.12 82 GLU A O 1
ATOM 627 N N . LEU A 1 83 ? 16.032 10.541 5.805 1.00 86.94 83 LEU A N 1
ATOM 628 C CA . LEU A 1 83 ? 14.718 11.180 5.854 1.00 86.94 83 LEU A CA 1
ATOM 629 C C . LEU A 1 83 ? 13.575 10.179 6.061 1.00 86.94 83 LEU A C 1
ATOM 631 O O . LEU A 1 83 ? 12.448 10.595 6.308 1.00 86.94 83 LEU A O 1
ATOM 635 N N . HIS A 1 84 ? 13.854 8.878 5.956 1.00 86.38 84 HIS A N 1
ATOM 636 C CA . HIS A 1 84 ? 12.862 7.801 5.951 1.00 86.38 84 HIS A CA 1
ATOM 637 C C . HIS A 1 84 ? 11.786 7.993 4.866 1.00 86.38 84 HIS A C 1
ATOM 639 O O . HIS A 1 84 ? 10.601 7.759 5.102 1.00 86.38 84 HIS A O 1
ATOM 645 N N . THR A 1 85 ? 12.191 8.455 3.676 1.00 89.88 85 THR A N 1
ATOM 646 C CA . THR A 1 85 ? 11.276 8.805 2.578 1.00 89.88 85 THR A CA 1
ATOM 647 C C . THR A 1 85 ? 11.557 8.066 1.273 1.00 89.88 85 THR A C 1
ATOM 649 O O . THR A 1 85 ? 12.704 7.829 0.901 1.00 89.88 85 THR A O 1
ATOM 652 N N . LEU A 1 86 ? 10.488 7.740 0.547 1.00 94.56 86 LEU A N 1
ATOM 653 C CA . LEU A 1 86 ? 10.478 7.423 -0.880 1.00 94.56 86 LEU A CA 1
ATOM 654 C C . LEU A 1 86 ? 10.028 8.670 -1.663 1.00 94.56 86 LEU A C 1
ATOM 656 O O . LEU A 1 86 ? 9.063 9.326 -1.256 1.00 94.56 86 LEU A O 1
ATOM 660 N N . PRO A 1 87 ? 10.663 9.006 -2.798 1.00 96.06 87 PRO A N 1
ATOM 661 C CA . PRO A 1 87 ? 10.266 10.140 -3.632 1.00 96.06 87 PRO A CA 1
ATOM 662 C C . PRO A 1 87 ? 9.031 9.785 -4.478 1.00 96.06 87 PRO A C 1
ATOM 664 O O . PRO A 1 87 ? 9.094 9.713 -5.701 1.00 96.06 87 PRO A O 1
ATOM 667 N N . SER A 1 88 ? 7.920 9.492 -3.807 1.00 97.19 88 SER A N 1
ATOM 668 C CA . SER A 1 88 ? 6.700 8.961 -4.406 1.00 97.19 88 SER A CA 1
ATOM 669 C C . SER A 1 88 ? 5.451 9.407 -3.637 1.00 97.19 88 SER A C 1
ATOM 671 O O . SER A 1 88 ? 5.534 10.133 -2.646 1.00 97.19 88 SER A O 1
ATOM 673 N N . PHE A 1 89 ? 4.286 8.966 -4.101 1.00 95.38 89 PHE A N 1
ATOM 674 C CA . PHE A 1 89 ? 2.995 9.169 -3.451 1.00 95.38 89 PHE A CA 1
ATOM 675 C C . PHE A 1 89 ? 2.933 8.482 -2.077 1.00 95.38 89 PHE A C 1
ATOM 677 O O . PHE A 1 89 ? 3.613 7.481 -1.839 1.00 95.38 89 PHE A O 1
ATOM 684 N N . ALA A 1 90 ? 2.077 8.982 -1.180 1.00 93.69 90 ALA A N 1
ATOM 685 C CA . ALA A 1 90 ? 1.895 8.418 0.163 1.00 93.69 90 ALA A CA 1
ATOM 686 C C . ALA A 1 90 ? 1.550 6.917 0.114 1.00 93.69 90 ALA A C 1
ATOM 688 O O . ALA A 1 90 ? 2.092 6.117 0.875 1.00 93.69 90 ALA A O 1
ATOM 689 N N . GLN A 1 91 ? 0.750 6.526 -0.879 1.00 95.69 91 GLN A N 1
ATOM 690 C CA . GLN A 1 91 ? 0.323 5.156 -1.143 1.00 95.69 91 GLN A CA 1
ATOM 691 C C . GLN A 1 91 ? 1.490 4.181 -1.307 1.00 95.69 91 GLN A C 1
ATOM 693 O O . GLN A 1 91 ? 1.4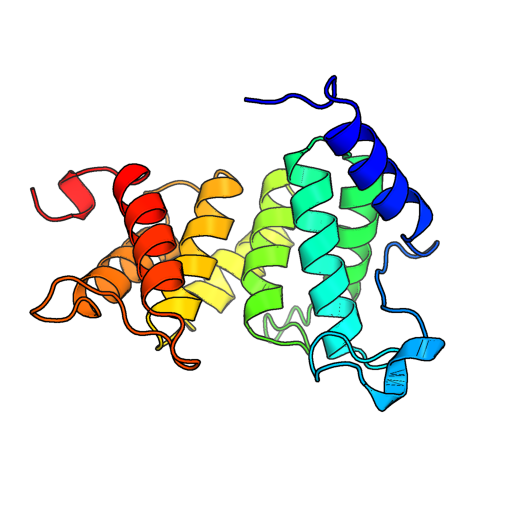17 3.016 -0.914 1.00 95.69 91 GLN A O 1
ATOM 698 N N . THR A 1 92 ? 2.595 4.661 -1.875 1.00 97.81 92 THR A N 1
ATOM 699 C CA . THR A 1 92 ? 3.799 3.858 -2.068 1.00 97.81 92 THR A CA 1
ATOM 700 C C . THR A 1 92 ? 4.361 3.365 -0.741 1.00 97.81 92 THR A C 1
ATOM 702 O O . THR A 1 92 ? 4.857 2.247 -0.687 1.00 97.81 92 THR A O 1
ATOM 705 N N . TYR A 1 93 ? 4.250 4.143 0.337 1.00 96.12 93 TYR A N 1
ATOM 706 C CA . TYR A 1 93 ? 4.836 3.798 1.630 1.00 96.12 93 TYR A CA 1
ATOM 707 C C . TYR A 1 93 ? 4.141 2.621 2.301 1.00 96.12 93 TYR A C 1
ATOM 709 O O . TYR A 1 93 ? 4.824 1.732 2.800 1.00 96.12 93 TYR A O 1
ATOM 717 N N . TRP A 1 94 ? 2.807 2.569 2.306 1.00 96.94 94 TRP A N 1
ATOM 718 C CA . TRP A 1 94 ? 2.105 1.451 2.943 1.00 96.94 94 TRP A CA 1
ATOM 719 C C . TRP A 1 94 ? 2.133 0.177 2.108 1.00 96.94 94 TRP A C 1
ATOM 721 O O . TRP A 1 94 ? 2.227 -0.912 2.671 1.00 96.94 94 TRP A O 1
ATOM 731 N N . LEU A 1 95 ? 2.164 0.298 0.779 1.00 98.62 95 LEU A N 1
ATOM 732 C CA . LEU A 1 95 ? 2.377 -0.848 -0.106 1.00 98.62 95 LEU A CA 1
ATOM 733 C C . LEU A 1 95 ? 3.812 -1.389 0.005 1.00 98.62 95 LEU A C 1
ATOM 735 O O . LEU A 1 95 ? 3.994 -2.595 0.163 1.00 98.62 95 LEU A O 1
ATOM 739 N N . ALA A 1 96 ? 4.828 -0.518 -0.006 1.00 98.50 96 ALA A N 1
ATOM 740 C CA . ALA A 1 96 ? 6.225 -0.917 0.174 1.00 98.50 96 ALA A CA 1
ATOM 741 C C . ALA A 1 96 ? 6.477 -1.473 1.583 1.00 98.50 96 ALA A C 1
ATOM 743 O O . ALA A 1 96 ? 7.114 -2.511 1.722 1.00 98.50 96 ALA A O 1
ATOM 744 N N . GLY A 1 97 ? 5.920 -0.836 2.617 1.00 97.88 97 GLY A N 1
ATOM 745 C CA . GLY A 1 97 ? 5.986 -1.307 3.998 1.00 97.88 97 GLY A CA 1
ATOM 746 C C . GLY A 1 97 ? 5.391 -2.704 4.158 1.00 97.88 97 GLY A C 1
ATOM 747 O O . GLY A 1 97 ? 6.053 -3.585 4.699 1.00 97.88 97 GLY A O 1
ATOM 748 N N . GLY A 1 98 ? 4.191 -2.943 3.617 1.00 98.38 98 GLY A N 1
ATOM 749 C CA . GLY A 1 98 ? 3.573 -4.271 3.607 1.00 98.38 98 GLY A CA 1
ATOM 750 C C . GLY A 1 98 ? 4.376 -5.304 2.809 1.00 98.38 98 GLY A C 1
ATOM 751 O O . GLY A 1 98 ? 4.557 -6.431 3.261 1.00 98.38 98 GLY A O 1
ATOM 752 N N . LEU A 1 99 ? 4.923 -4.921 1.653 1.00 98.75 99 LEU A N 1
ATOM 753 C CA . LEU A 1 99 ? 5.801 -5.777 0.850 1.00 98.75 99 LEU A CA 1
ATOM 754 C C . LEU A 1 99 ? 7.061 -6.193 1.626 1.00 98.75 99 LEU A C 1
ATOM 756 O O . LEU A 1 99 ? 7.367 -7.382 1.724 1.00 98.75 99 LEU A O 1
ATOM 760 N N . TRP A 1 100 ? 7.781 -5.227 2.198 1.00 98.62 100 TRP A N 1
ATOM 761 C CA . TRP A 1 100 ? 8.975 -5.478 3.004 1.00 98.62 100 TRP A CA 1
ATOM 762 C C . TRP A 1 100 ? 8.660 -6.319 4.237 1.00 98.62 100 TRP A C 1
ATOM 764 O O . TRP A 1 100 ? 9.436 -7.213 4.574 1.00 98.62 100 TRP A O 1
ATOM 774 N N . TRP A 1 101 ? 7.498 -6.100 4.852 1.00 98.31 101 TRP A N 1
ATOM 775 C CA . TRP A 1 101 ? 7.013 -6.905 5.966 1.00 98.31 101 TRP A CA 1
ATOM 776 C C . TRP A 1 101 ? 6.826 -8.377 5.583 1.00 98.31 101 TRP A C 1
ATOM 778 O O . TRP A 1 101 ? 7.418 -9.252 6.213 1.00 98.31 101 TRP A O 1
ATOM 788 N N . ILE A 1 102 ? 6.081 -8.659 4.504 1.00 98.50 102 ILE A N 1
ATOM 789 C CA . ILE A 1 102 ? 5.840 -10.029 4.009 1.00 98.50 102 ILE A CA 1
ATOM 790 C C . ILE A 1 102 ? 7.163 -10.752 3.701 1.00 98.50 102 ILE A C 1
ATOM 792 O O . ILE A 1 102 ? 7.286 -11.959 3.927 1.00 98.50 102 ILE A O 1
ATOM 796 N N . LEU A 1 103 ? 8.156 -10.027 3.180 1.00 98.50 103 LEU A N 1
ATOM 797 C CA . LEU A 1 103 ? 9.466 -10.573 2.816 1.00 98.50 103 LEU A CA 1
ATOM 798 C C . LEU A 1 103 ? 10.462 -10.656 3.985 1.00 98.50 103 LEU A C 1
ATOM 800 O O . LEU A 1 103 ? 11.535 -11.233 3.819 1.00 98.50 103 LEU A O 1
ATOM 804 N N . GLY A 1 104 ? 10.132 -10.111 5.160 1.00 97.88 104 GLY A N 1
ATOM 805 C CA . GLY A 1 104 ? 11.032 -10.085 6.316 1.00 97.88 104 GLY A CA 1
ATOM 806 C C . GLY A 1 104 ? 12.198 -9.095 6.190 1.00 97.88 104 GLY A C 1
ATOM 807 O O . GLY A 1 104 ? 13.222 -9.268 6.849 1.00 97.88 104 GLY A O 1
ATOM 808 N N . MET A 1 105 ? 12.063 -8.056 5.361 1.00 97.94 105 MET A N 1
ATOM 809 C CA . MET A 1 105 ? 13.031 -6.959 5.239 1.00 97.94 105 MET A CA 1
ATOM 810 C C . MET A 1 105 ? 12.829 -5.957 6.383 1.00 97.94 105 MET A C 1
ATOM 812 O O . MET A 1 105 ? 12.211 -4.907 6.216 1.00 97.94 105 MET A O 1
ATOM 816 N N . ALA A 1 106 ? 13.286 -6.342 7.578 1.00 95.75 106 ALA A N 1
ATOM 817 C CA . ALA A 1 106 ? 12.935 -5.679 8.834 1.00 95.75 106 ALA A CA 1
ATOM 818 C C . ALA A 1 106 ? 13.317 -4.191 8.882 1.00 95.75 106 ALA A C 1
ATOM 820 O O . ALA A 1 106 ? 12.498 -3.381 9.307 1.00 95.75 106 ALA A O 1
ATOM 821 N N . ASP A 1 107 ? 14.516 -3.821 8.428 1.00 94.81 107 ASP A N 1
ATOM 822 C CA . ASP A 1 107 ? 14.983 -2.430 8.489 1.00 94.81 107 ASP A CA 1
ATOM 823 C C . ASP A 1 107 ? 14.112 -1.511 7.616 1.00 94.81 107 ASP A C 1
ATOM 825 O O . ASP A 1 107 ? 13.639 -0.462 8.068 1.00 94.81 107 ASP A O 1
ATOM 829 N N . GLU A 1 108 ? 13.851 -1.917 6.371 1.00 97.12 108 GLU A N 1
ATOM 830 C CA . GLU A 1 108 ? 13.001 -1.171 5.445 1.00 97.12 108 GLU A CA 1
ATOM 831 C C . GLU A 1 108 ? 11.537 -1.128 5.911 1.00 97.12 108 GLU A C 1
ATOM 833 O O . GLU A 1 108 ? 10.901 -0.071 5.864 1.00 97.12 108 GLU A O 1
ATOM 838 N N . ALA A 1 109 ? 11.013 -2.248 6.417 1.00 96.38 109 ALA A N 1
ATOM 839 C CA . ALA A 1 109 ? 9.650 -2.327 6.927 1.00 96.38 109 ALA A CA 1
ATOM 840 C C . ALA A 1 109 ? 9.447 -1.417 8.147 1.00 96.38 109 ALA A C 1
ATOM 842 O O . ALA A 1 109 ? 8.503 -0.632 8.161 1.00 96.38 109 ALA A O 1
ATOM 843 N N . LEU A 1 110 ? 10.351 -1.447 9.133 1.00 92.88 110 LEU A N 1
ATOM 844 C CA . LEU A 1 110 ? 10.295 -0.552 10.296 1.00 92.88 110 LEU A CA 1
ATOM 845 C C . LEU A 1 110 ? 10.407 0.919 9.880 1.00 92.88 110 LEU A C 1
ATOM 847 O O . LEU A 1 110 ? 9.685 1.769 10.400 1.00 92.88 110 LEU A O 1
ATOM 851 N N . THR A 1 111 ? 11.262 1.221 8.900 1.00 93.19 111 THR A N 1
ATOM 852 C CA . THR A 1 111 ? 11.397 2.581 8.361 1.00 93.19 111 THR A CA 1
ATOM 853 C C . THR A 1 111 ? 10.084 3.086 7.759 1.00 93.19 111 THR A C 1
ATOM 855 O O . THR A 1 111 ? 9.653 4.198 8.063 1.00 93.19 111 THR A O 1
ATOM 858 N N . ALA A 1 112 ? 9.414 2.283 6.933 1.00 93.56 112 ALA A N 1
ATOM 859 C CA . ALA A 1 112 ? 8.139 2.683 6.343 1.00 93.56 112 ALA A CA 1
ATOM 860 C C . ALA A 1 112 ? 6.998 2.718 7.368 1.00 93.56 112 ALA A C 1
ATOM 862 O O . ALA A 1 112 ? 6.262 3.698 7.441 1.00 93.56 112 ALA A O 1
ATOM 863 N N . VAL A 1 113 ? 6.840 1.655 8.151 1.00 92.19 113 VAL A N 1
ATOM 864 C CA . VAL A 1 113 ? 5.658 1.420 8.987 1.00 92.19 113 VAL A CA 1
ATOM 865 C C . VAL A 1 113 ? 5.732 2.214 10.291 1.00 92.19 113 VAL A C 1
ATOM 867 O O . VAL A 1 113 ? 4.845 3.021 10.575 1.00 92.19 113 VAL A O 1
ATOM 870 N N . ASP A 1 114 ? 6.809 2.035 11.055 1.00 88.69 114 ASP A N 1
ATOM 871 C CA . ASP A 1 114 ? 6.916 2.575 12.413 1.00 88.69 114 ASP A CA 1
ATOM 872 C C . ASP A 1 114 ? 7.517 3.991 12.435 1.00 88.69 114 ASP A C 1
ATOM 874 O O . ASP A 1 114 ? 7.132 4.802 13.277 1.00 88.69 114 ASP A O 1
ATOM 878 N N . ASN A 1 115 ? 8.409 4.338 11.498 1.00 90.31 115 ASN A N 1
ATOM 879 C CA . ASN A 1 115 ? 9.003 5.681 11.464 1.00 90.31 115 ASN A CA 1
ATOM 880 C C . ASN A 1 115 ? 8.194 6.660 10.604 1.00 90.31 115 ASN A C 1
ATOM 882 O O . ASN A 1 115 ? 7.906 7.771 11.054 1.00 90.31 115 ASN A O 1
ATOM 886 N N . HIS A 1 116 ? 7.831 6.274 9.376 1.00 92.88 116 HIS A N 1
ATOM 887 C CA . HIS A 1 116 ? 7.142 7.174 8.449 1.00 92.88 116 HIS A CA 1
ATOM 888 C C . HIS A 1 116 ? 5.623 7.192 8.669 1.00 92.88 116 HIS A C 1
ATOM 890 O O . HIS A 1 116 ? 5.074 8.222 9.058 1.00 92.88 116 HIS A O 1
ATOM 896 N N . LEU A 1 117 ? 4.934 6.065 8.464 1.00 94.06 117 LEU A N 1
ATOM 897 C CA . LEU A 1 117 ? 3.466 6.022 8.469 1.00 94.06 117 LEU A CA 1
ATOM 898 C C . LEU A 1 117 ? 2.863 6.323 9.841 1.00 94.06 117 LEU A C 1
ATOM 900 O O . LEU A 1 117 ? 1.873 7.044 9.918 1.00 94.06 117 LEU A O 1
ATOM 904 N N . TYR A 1 118 ? 3.472 5.843 10.928 1.00 92.38 118 TYR A N 1
ATOM 905 C CA . TYR A 1 118 ? 3.008 6.161 12.281 1.00 92.38 118 TYR A CA 1
ATOM 906 C C . TYR A 1 118 ? 2.981 7.672 12.568 1.00 92.38 118 TYR A C 1
ATOM 908 O O . TYR A 1 118 ? 2.092 8.155 13.268 1.00 92.38 118 TYR A O 1
ATOM 916 N N . THR A 1 119 ? 3.933 8.428 12.013 1.00 92.50 119 THR A N 1
ATOM 917 C CA . THR A 1 119 ? 4.041 9.881 12.218 1.00 92.50 119 THR A CA 1
ATOM 918 C C . THR A 1 119 ? 3.320 10.701 11.144 1.00 92.50 119 THR A C 1
ATOM 920 O O . THR A 1 119 ? 3.061 11.883 11.361 1.00 92.50 119 THR A O 1
ATOM 923 N N . HIS A 1 120 ? 2.940 10.077 10.025 1.00 94.25 120 HIS A N 1
ATOM 924 C CA . HIS A 1 120 ? 2.298 10.710 8.868 1.00 94.25 120 HIS A CA 1
ATOM 925 C C . HIS A 1 120 ? 1.018 9.970 8.450 1.00 94.25 120 HIS A C 1
ATOM 927 O O . HIS A 1 120 ? 0.793 9.707 7.269 1.00 94.25 120 HIS A O 1
ATOM 933 N N . LEU A 1 121 ? 0.171 9.615 9.423 1.00 96.50 121 LEU A N 1
ATOM 934 C CA . LEU A 1 121 ? -1.110 8.962 9.144 1.00 96.50 121 LEU A CA 1
ATOM 935 C C . LEU A 1 121 ? -1.957 9.828 8.193 1.00 96.50 121 LEU A C 1
ATOM 937 O O . LEU A 1 121 ? -2.135 11.016 8.488 1.00 96.50 121 LEU A O 1
ATOM 941 N N . PRO A 1 122 ? -2.555 9.255 7.129 1.00 96.50 122 PRO A N 1
ATOM 942 C CA . PRO A 1 122 ? -3.400 10.011 6.213 1.00 96.50 122 PRO A CA 1
ATOM 943 C C . PRO A 1 122 ? -4.542 10.749 6.925 1.00 96.50 122 PRO A C 1
ATOM 945 O O . PRO A 1 122 ? -4.988 10.358 8.009 1.00 96.50 122 PRO A O 1
ATOM 948 N N . GLU A 1 123 ? -5.000 11.855 6.340 1.00 95.62 123 GLU A N 1
ATOM 949 C CA . GLU A 1 123 ? -6.095 12.656 6.904 1.00 95.62 123 GLU A CA 1
ATOM 950 C C . GLU A 1 123 ? -7.473 12.247 6.389 1.00 95.62 123 GLU A C 1
ATOM 952 O O . GLU A 1 123 ? -8.454 12.356 7.135 1.00 95.62 123 GLU A O 1
ATOM 957 N N . SER A 1 124 ? -7.561 11.785 5.142 1.00 96.62 124 SER A N 1
ATOM 958 C CA . SER A 1 124 ? -8.824 11.347 4.557 1.00 96.62 124 SER A CA 1
ATOM 959 C C . SER A 1 124 ? -9.178 9.932 4.998 1.00 96.62 124 SER A C 1
ATOM 961 O O . SER A 1 124 ? -8.309 9.100 5.277 1.00 96.62 124 SER A O 1
ATOM 963 N N . ALA A 1 125 ? -10.481 9.652 5.077 1.00 97.56 125 ALA A N 1
ATOM 964 C CA . ALA A 1 125 ? -10.953 8.327 5.458 1.00 97.56 125 ALA A CA 1
ATOM 965 C C . ALA A 1 125 ? -10.593 7.279 4.395 1.00 97.56 125 ALA A C 1
ATOM 967 O O . ALA A 1 125 ? -10.281 6.148 4.754 1.00 97.56 125 ALA A O 1
ATOM 968 N N . SER A 1 126 ? -10.576 7.659 3.111 1.00 96.88 126 SER A N 1
ATOM 969 C CA . SER A 1 126 ? -10.201 6.772 2.005 1.00 96.88 126 SER A CA 1
ATOM 970 C C . SER A 1 126 ? -8.758 6.297 2.091 1.00 96.88 126 SER A C 1
ATOM 972 O O . SER A 1 126 ? -8.521 5.092 2.065 1.00 96.88 126 SER A O 1
ATOM 974 N N . ASP A 1 127 ? -7.799 7.208 2.267 1.00 97.25 127 ASP A N 1
ATOM 975 C CA . ASP A 1 127 ? -6.396 6.802 2.370 1.00 97.25 127 ASP A CA 1
ATOM 976 C C . ASP A 1 127 ? -6.123 6.058 3.686 1.00 97.25 127 ASP A C 1
ATOM 978 O O . ASP A 1 127 ? -5.359 5.095 3.692 1.00 97.25 127 ASP A O 1
ATOM 982 N N . LEU A 1 128 ? -6.777 6.438 4.794 1.00 97.88 128 LEU A N 1
ATOM 983 C CA . LEU A 1 128 ? -6.676 5.694 6.057 1.00 97.88 128 LEU A CA 1
ATOM 984 C C . LEU A 1 128 ? -7.194 4.259 5.921 1.00 97.88 128 LEU A C 1
ATOM 986 O O . LEU A 1 128 ? -6.523 3.326 6.366 1.00 97.88 128 LEU A O 1
ATOM 990 N N . ALA A 1 129 ? -8.375 4.080 5.324 1.00 98.12 129 ALA A N 1
ATOM 991 C CA . ALA A 1 129 ? -8.985 2.769 5.135 1.00 98.12 129 ALA A CA 1
ATOM 992 C C . ALA A 1 129 ? -8.109 1.880 4.246 1.00 98.12 129 ALA A C 1
ATOM 994 O O . ALA A 1 129 ? -7.804 0.751 4.635 1.00 98.12 129 ALA A O 1
ATOM 995 N N . TRP A 1 130 ? -7.630 2.406 3.117 1.00 97.50 130 TRP A N 1
ATOM 996 C CA . TRP A 1 130 ? -6.757 1.662 2.216 1.00 97.50 130 TRP A CA 1
ATOM 997 C C . TRP A 1 130 ? -5.412 1.316 2.863 1.00 97.50 130 TRP A C 1
ATOM 999 O O . TRP A 1 130 ? -4.985 0.160 2.814 1.00 97.50 130 TRP A O 1
ATOM 1009 N N . MET A 1 131 ? -4.765 2.282 3.524 1.00 98.38 131 MET A N 1
ATOM 1010 C CA . MET A 1 131 ? -3.514 2.053 4.247 1.00 98.38 131 MET A CA 1
ATOM 1011 C C . MET A 1 131 ? -3.676 0.919 5.264 1.00 98.38 131 MET A C 1
ATOM 1013 O O . MET A 1 131 ? -2.935 -0.060 5.219 1.00 98.38 131 MET A O 1
ATOM 1017 N N . LEU A 1 132 ? -4.659 1.017 6.164 1.00 98.50 132 LEU A N 1
ATOM 1018 C CA . LEU A 1 132 ? -4.891 0.006 7.197 1.00 98.50 132 LEU A CA 1
ATOM 1019 C C . LEU A 1 132 ? -5.228 -1.355 6.592 1.00 98.50 132 LEU A C 1
ATOM 1021 O O . LEU A 1 132 ? -4.696 -2.367 7.044 1.00 98.50 132 LEU A O 1
ATOM 1025 N N . TYR A 1 133 ? -6.068 -1.387 5.556 1.00 98.06 133 TYR A N 1
ATOM 1026 C CA . TYR A 1 133 ? -6.415 -2.622 4.865 1.00 98.06 133 TYR A CA 1
ATOM 1027 C C . TYR A 1 133 ? -5.174 -3.303 4.275 1.00 98.06 133 TYR A C 1
ATOM 1029 O O . TYR A 1 133 ? -4.976 -4.497 4.494 1.00 98.06 133 TYR A O 1
ATOM 1037 N N . ALA A 1 134 ? -4.297 -2.551 3.604 1.00 98.12 134 ALA A N 1
ATOM 1038 C CA . ALA A 1 134 ? -3.060 -3.077 3.032 1.00 98.12 134 ALA A CA 1
ATOM 1039 C C . ALA A 1 134 ? -2.096 -3.610 4.106 1.00 98.12 134 ALA A C 1
ATOM 1041 O O . ALA A 1 134 ? -1.565 -4.712 3.960 1.00 98.12 134 ALA A O 1
ATOM 1042 N N . LEU A 1 135 ? -1.898 -2.872 5.205 1.00 98.31 135 LEU A N 1
ATOM 1043 C CA . LEU A 1 135 ? -1.010 -3.292 6.295 1.00 98.31 135 LEU A CA 1
ATOM 1044 C C . LEU A 1 135 ? -1.537 -4.549 7.011 1.00 98.31 135 LEU A C 1
ATOM 1046 O O . LEU A 1 135 ? -0.777 -5.482 7.273 1.00 98.31 135 LEU A O 1
ATOM 1050 N N . LEU A 1 136 ? -2.845 -4.619 7.270 1.00 98.25 136 LEU A N 1
ATOM 1051 C CA . LEU A 1 136 ? -3.480 -5.801 7.862 1.00 98.25 136 LEU A CA 1
ATOM 1052 C C . LEU A 1 136 ? -3.413 -7.010 6.922 1.00 98.25 136 LEU A C 1
ATOM 1054 O O . LEU A 1 136 ? -3.143 -8.125 7.365 1.00 98.25 136 LEU A O 1
ATOM 1058 N N . LEU A 1 137 ? -3.599 -6.797 5.617 1.00 97.38 137 LEU A N 1
ATOM 1059 C CA . LEU A 1 137 ? -3.468 -7.843 4.602 1.00 97.38 137 LEU A CA 1
ATOM 1060 C C . LEU A 1 137 ? -2.023 -8.360 4.478 1.00 97.38 137 LEU A C 1
ATOM 1062 O O . LEU A 1 137 ? -1.819 -9.531 4.151 1.00 97.38 137 LEU A O 1
ATOM 1066 N N . ALA A 1 138 ? -1.029 -7.520 4.784 1.00 97.94 138 ALA A N 1
ATOM 1067 C CA . ALA A 1 138 ? 0.376 -7.913 4.895 1.00 97.94 138 ALA A CA 1
ATOM 1068 C C . ALA A 1 138 ? 0.681 -8.761 6.142 1.00 97.94 138 ALA A C 1
ATOM 1070 O O . ALA A 1 138 ? 1.764 -9.336 6.239 1.00 97.94 138 ALA A O 1
ATOM 1071 N N . GLY A 1 139 ? -0.253 -8.838 7.094 1.00 97.31 139 GLY A N 1
ATOM 1072 C CA . GLY A 1 139 ? -0.058 -9.526 8.367 1.00 97.31 139 GLY A CA 1
ATOM 1073 C C . GLY A 1 139 ? 0.716 -8.706 9.399 1.00 97.31 139 GLY A C 1
ATOM 1074 O O . GLY A 1 139 ? 1.346 -9.296 10.275 1.00 97.31 139 GLY A O 1
ATOM 1075 N N . ILE A 1 140 ? 0.701 -7.372 9.301 1.00 97.50 140 ILE A N 1
ATOM 1076 C CA . ILE A 1 140 ? 1.219 -6.501 10.366 1.00 97.50 140 ILE A CA 1
ATOM 1077 C C . ILE A 1 140 ? 0.320 -6.640 11.597 1.00 97.50 140 ILE A C 1
ATOM 1079 O O . ILE A 1 140 ? -0.908 -6.685 11.480 1.00 97.50 140 ILE A O 1
ATOM 1083 N N . GLU A 1 141 ? 0.929 -6.740 12.779 1.00 96.25 141 GLU A N 1
ATOM 1084 C CA . GLU A 1 141 ? 0.191 -7.047 14.000 1.00 96.25 141 GLU A CA 1
ATOM 1085 C C . GLU A 1 141 ? -0.764 -5.918 14.404 1.00 96.25 141 GLU A C 1
ATOM 1087 O O . GLU A 1 141 ? -0.466 -4.729 14.286 1.00 96.25 141 GLU A O 1
ATOM 1092 N N . THR A 1 142 ? -1.936 -6.290 14.924 1.00 97.00 142 THR A N 1
ATOM 1093 C CA . THR A 1 142 ? -3.004 -5.334 15.253 1.00 97.00 142 THR A CA 1
ATOM 1094 C C . THR A 1 142 ? -2.702 -4.454 16.466 1.00 97.00 142 THR A C 1
ATOM 1096 O O . THR A 1 142 ? -3.414 -3.483 16.700 1.00 97.00 142 THR A O 1
ATOM 1099 N N . ASP A 1 143 ? -1.691 -4.804 17.261 1.00 95.50 143 ASP A N 1
ATOM 1100 C CA . ASP A 1 143 ? -1.216 -4.037 18.416 1.00 95.50 143 ASP A CA 1
ATOM 1101 C C . ASP A 1 143 ? -0.076 -3.059 18.067 1.00 95.50 143 ASP A C 1
ATOM 1103 O O . ASP A 1 143 ? 0.347 -2.277 18.921 1.00 95.50 143 ASP A O 1
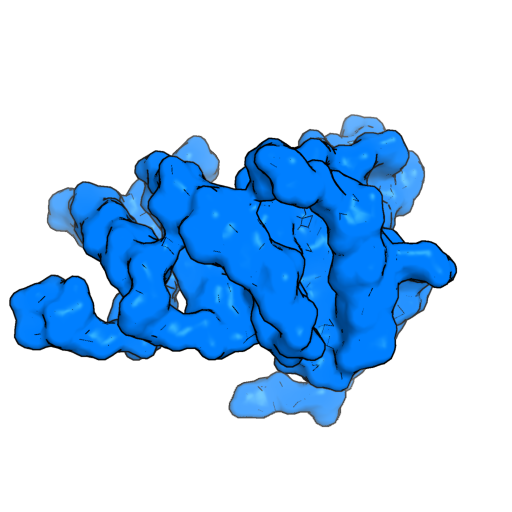ATOM 1107 N N . ARG A 1 144 ? 0.385 -3.038 16.807 1.00 95.62 144 ARG A N 1
ATOM 1108 C CA . ARG A 1 144 ? 1.350 -2.050 16.307 1.00 95.62 144 ARG A CA 1
ATOM 1109 C C . ARG A 1 144 ? 0.769 -0.643 16.380 1.00 95.62 144 ARG A C 1
ATOM 1111 O O . ARG A 1 144 ? -0.385 -0.410 16.017 1.00 95.62 144 ARG A O 1
ATOM 1118 N N . GLY A 1 145 ? 1.606 0.324 16.762 1.00 96.06 145 GLY A N 1
ATOM 1119 C CA . GLY A 1 145 ? 1.195 1.718 16.952 1.00 96.06 145 GLY A CA 1
ATOM 1120 C C . GLY A 1 145 ? 0.503 2.328 15.730 1.00 96.06 145 GLY A C 1
ATOM 1121 O O . GLY A 1 145 ? -0.509 3.006 15.882 1.00 96.06 145 GLY A O 1
ATOM 1122 N N . VAL A 1 146 ? 0.988 2.046 14.514 1.00 96.69 146 VAL A N 1
ATOM 1123 C CA . VAL A 1 146 ? 0.370 2.539 13.267 1.00 96.69 146 VAL A CA 1
ATOM 1124 C C . VAL A 1 146 ? -1.047 1.998 13.056 1.00 96.69 146 VAL A C 1
ATOM 1126 O O . VAL A 1 146 ? -1.921 2.746 12.621 1.00 96.69 146 VAL A O 1
ATOM 1129 N N . ILE A 1 147 ? -1.300 0.733 13.413 1.00 98.00 147 ILE A N 1
ATOM 1130 C CA . ILE A 1 147 ? -2.621 0.113 13.284 1.00 98.00 147 ILE A CA 1
ATOM 1131 C C . ILE A 1 147 ? -3.552 0.674 14.351 1.00 98.00 147 ILE A C 1
ATOM 1133 O O . ILE A 1 147 ? -4.641 1.133 14.023 1.00 98.00 147 ILE A O 1
ATOM 1137 N N . VAL A 1 148 ? -3.111 0.705 15.610 1.00 97.38 148 VAL A N 1
ATOM 1138 C CA . VAL A 1 148 ? -3.905 1.228 16.731 1.00 97.38 148 VAL A CA 1
ATOM 1139 C C . VAL A 1 148 ? -4.303 2.683 16.482 1.00 97.38 148 VAL A C 1
ATOM 1141 O O . VAL A 1 148 ? -5.492 3.003 16.465 1.00 97.38 148 VAL A O 1
ATOM 1144 N N . SER A 1 149 ? -3.330 3.560 16.231 1.00 97.38 149 SER A N 1
ATOM 1145 C CA . SER A 1 149 ? -3.588 4.983 15.995 1.00 97.38 149 SER A CA 1
ATOM 1146 C C . SER A 1 149 ? -4.389 5.217 14.716 1.00 97.38 149 SER A C 1
ATOM 1148 O O . SER A 1 149 ? -5.293 6.052 14.706 1.00 97.38 149 SER A O 1
ATOM 1150 N N . GLY A 1 150 ? -4.105 4.468 13.646 1.00 97.81 150 GLY A N 1
ATOM 1151 C CA . GLY A 1 150 ? -4.837 4.579 12.389 1.00 97.81 150 GLY A CA 1
ATOM 1152 C C . GLY A 1 150 ? -6.296 4.140 12.513 1.00 97.81 150 GLY A C 1
ATOM 1153 O O . GLY A 1 150 ? -7.170 4.838 12.011 1.00 97.81 150 GLY A O 1
ATOM 1154 N N . VAL A 1 151 ? -6.589 3.038 13.210 1.00 98.25 151 VAL A N 1
ATOM 1155 C CA . VAL A 1 151 ? -7.963 2.544 13.427 1.00 98.25 151 VAL A CA 1
ATOM 1156 C C . VAL A 1 151 ? -8.778 3.524 14.261 1.00 98.25 151 VAL A C 1
ATOM 1158 O O . VAL A 1 151 ? -9.927 3.797 13.916 1.00 98.25 151 VAL A O 1
ATOM 1161 N N . LEU A 1 152 ? -8.192 4.076 15.329 1.00 97.44 152 LEU A N 1
ATOM 1162 C CA . LEU A 1 152 ? -8.849 5.104 16.138 1.00 97.44 152 LEU A CA 1
ATOM 1163 C C . LEU A 1 152 ? -9.149 6.346 15.292 1.00 97.44 152 LEU A C 1
ATOM 1165 O O . LEU A 1 152 ? -10.288 6.805 15.263 1.00 97.44 152 LEU A O 1
ATOM 1169 N N . LYS A 1 153 ? -8.162 6.822 14.521 1.00 97.88 153 LYS A N 1
ATOM 1170 C CA . LYS A 1 153 ? -8.347 7.960 13.616 1.00 97.88 153 LYS A CA 1
ATOM 1171 C C . LYS A 1 153 ? -9.401 7.677 12.549 1.00 97.88 153 LYS A C 1
ATOM 1173 O O . LYS A 1 153 ? -10.208 8.554 12.279 1.00 97.88 153 LYS A O 1
ATOM 1178 N N . LEU A 1 154 ? -9.417 6.481 11.955 1.00 98.12 154 LEU A N 1
ATOM 1179 C CA . LEU A 1 154 ? -10.410 6.090 10.954 1.00 98.12 154 LEU A CA 1
ATOM 1180 C C . LEU A 1 154 ? -11.810 6.086 11.561 1.00 98.12 154 LEU A C 1
ATOM 1182 O O . LEU A 1 154 ? -12.708 6.662 10.963 1.00 98.12 154 LEU A O 1
ATOM 1186 N N . LYS A 1 155 ? -11.996 5.498 12.748 1.00 97.19 155 LYS A N 1
ATOM 1187 C CA . LYS A 1 155 ? -13.284 5.484 13.458 1.00 97.19 155 LYS A CA 1
ATOM 1188 C C . LYS A 1 155 ? -13.847 6.897 13.647 1.00 97.19 155 LYS A C 1
ATOM 1190 O O . LYS A 1 155 ? -15.034 7.103 13.414 1.00 97.19 155 LYS A O 1
ATOM 1195 N N . ASP A 1 156 ? -12.995 7.866 13.974 1.00 97.06 156 ASP A N 1
ATOM 1196 C CA . ASP A 1 156 ? -13.388 9.272 14.142 1.00 97.06 156 ASP A CA 1
ATOM 1197 C C . ASP A 1 156 ? -13.779 9.973 12.822 1.00 97.06 156 ASP A C 1
ATOM 1199 O O . ASP A 1 156 ? -14.267 11.101 12.847 1.00 97.06 156 ASP A O 1
ATOM 1203 N N . LYS A 1 157 ? -13.580 9.329 11.662 1.00 97.38 157 LYS A N 1
ATOM 1204 C CA . LYS A 1 157 ? -14.002 9.832 10.342 1.00 97.38 157 LYS A CA 1
ATOM 1205 C C . LYS A 1 157 ? -15.376 9.317 9.901 1.00 97.38 157 LYS A C 1
ATOM 1207 O O . LYS A 1 157 ? -15.783 9.627 8.783 1.00 97.38 157 LYS A O 1
ATOM 1212 N N . GLN A 1 158 ? -16.062 8.503 10.706 1.00 97.38 158 GLN A N 1
ATOM 1213 C CA . GLN A 1 158 ? -17.399 8.029 10.350 1.00 97.38 158 GLN A CA 1
ATOM 1214 C C . GLN A 1 158 ? -18.419 9.170 10.452 1.00 97.38 158 GLN A C 1
ATOM 1216 O O . GLN A 1 158 ? -18.508 9.840 11.479 1.00 97.38 158 GLN A O 1
ATOM 1221 N N . GLU A 1 159 ? -19.210 9.362 9.401 1.00 96.88 159 GLU A N 1
ATOM 1222 C CA . GLU A 1 159 ? -20.294 10.348 9.371 1.00 96.88 159 GLU A CA 1
ATOM 1223 C C . GLU A 1 159 ? -21.559 9.825 10.079 1.00 96.88 159 GLU A C 1
ATOM 1225 O O . GLU A 1 159 ? -21.710 8.624 10.322 1.00 96.88 159 GLU 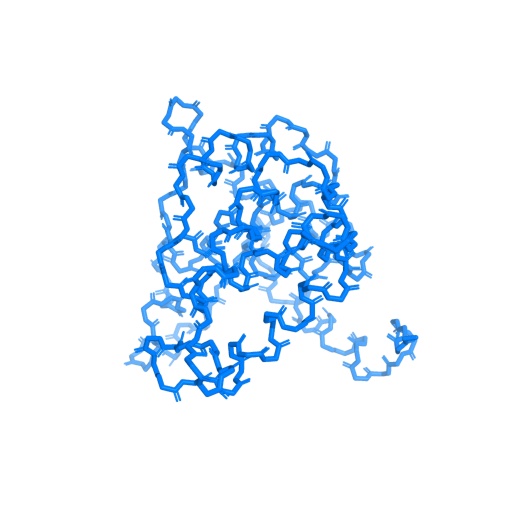A O 1
ATOM 1230 N N . GLU A 1 160 ? -22.510 10.716 10.382 1.00 96.81 160 GLU A N 1
ATOM 1231 C CA . GLU A 1 160 ? -23.750 10.377 11.111 1.00 96.81 160 GLU A CA 1
ATOM 1232 C C . GLU A 1 160 ? -24.618 9.319 10.408 1.00 96.81 160 GLU A C 1
ATOM 1234 O O . GLU A 1 160 ? -25.314 8.542 11.064 1.00 96.81 160 GLU A O 1
ATOM 1239 N N . ASP A 1 161 ? -24.576 9.269 9.075 1.00 96.00 161 ASP A N 1
ATOM 1240 C CA . ASP A 1 161 ? -25.283 8.273 8.261 1.00 96.00 161 ASP A CA 1
ATOM 1241 C C . ASP A 1 161 ? -24.548 6.919 8.181 1.00 96.00 161 ASP A C 1
ATOM 1243 O O . ASP A 1 161 ? -25.034 5.976 7.551 1.00 96.00 161 ASP A O 1
ATOM 1247 N N . GLY A 1 162 ? -23.395 6.808 8.845 1.00 96.19 162 GLY A N 1
ATOM 1248 C CA . GLY A 1 162 ? -22.585 5.604 8.954 1.00 96.19 162 GLY A CA 1
ATOM 1249 C C . GLY A 1 162 ? -21.560 5.411 7.837 1.00 96.19 162 GLY A C 1
ATOM 1250 O O . GLY A 1 162 ? -20.815 4.426 7.894 1.00 96.19 162 GLY A O 1
ATOM 1251 N N . ARG A 1 163 ? -21.488 6.301 6.837 1.00 96.88 163 ARG A N 1
ATOM 1252 C CA . ARG A 1 163 ? -20.499 6.190 5.752 1.00 96.88 163 ARG A CA 1
ATOM 1253 C C . ARG A 1 163 ? -19.117 6.681 6.181 1.00 96.88 163 ARG A C 1
ATOM 1255 O O . ARG A 1 163 ? -18.971 7.449 7.129 1.00 96.88 163 ARG A O 1
ATOM 1262 N N . PHE A 1 164 ? -18.115 6.277 5.409 1.00 97.88 164 PHE A N 1
ATOM 1263 C CA . PHE A 1 164 ? -16.786 6.880 5.425 1.00 97.88 164 PHE A CA 1
ATOM 1264 C C . PHE A 1 164 ? -16.582 7.679 4.129 1.00 97.88 164 PHE A C 1
ATOM 1266 O O . PHE A 1 164 ? -16.744 7.106 3.046 1.00 97.88 164 PHE A O 1
ATOM 1273 N N . PRO A 1 165 ? -16.265 8.984 4.216 1.00 96.06 165 PRO A N 1
ATOM 1274 C CA . PRO A 1 165 ? -16.204 9.858 3.050 1.00 96.06 165 PRO A CA 1
ATOM 1275 C C . PRO A 1 165 ? -14.954 9.607 2.199 1.00 96.06 165 PRO A C 1
ATOM 1277 O O . PRO A 1 165 ? -13.867 9.342 2.714 1.00 96.06 165 PRO A O 1
ATOM 1280 N N . SER A 1 166 ? -15.105 9.736 0.884 1.00 93.12 166 SER A N 1
ATOM 1281 C CA . SER A 1 166 ? -14.020 9.655 -0.093 1.00 93.12 166 SER A CA 1
ATOM 1282 C C . SER A 1 166 ? -13.750 11.018 -0.726 1.00 93.12 166 SER A C 1
ATOM 1284 O O . SER A 1 166 ? -14.679 11.712 -1.142 1.00 93.12 166 SER A O 1
ATOM 1286 N N . ASP A 1 167 ? -12.474 11.353 -0.921 1.00 87.50 167 ASP A N 1
ATOM 1287 C CA . ASP A 1 167 ? -12.067 12.604 -1.581 1.00 87.50 167 ASP A CA 1
ATOM 1288 C C . ASP A 1 167 ? -12.494 12.678 -3.062 1.00 87.50 167 ASP A C 1
ATOM 1290 O O . ASP A 1 167 ? -12.536 13.754 -3.657 1.00 87.50 167 ASP A O 1
ATOM 1294 N N . VAL A 1 168 ? -12.834 11.534 -3.668 1.00 86.81 168 VAL A N 1
ATOM 1295 C CA . VAL A 1 168 ? -13.231 11.405 -5.082 1.00 86.81 168 VAL A CA 1
ATOM 1296 C C . VAL A 1 168 ? -14.678 10.929 -5.255 1.00 86.81 168 VAL A C 1
ATOM 1298 O O . VAL A 1 168 ? -15.066 10.483 -6.335 1.00 86.81 168 VAL A O 1
ATOM 1301 N N . GLY A 1 169 ? -15.492 11.013 -4.196 1.00 87.50 169 GLY A N 1
ATOM 1302 C CA . GLY A 1 169 ? -16.914 10.653 -4.226 1.00 87.50 169 GLY A CA 1
ATOM 1303 C C . GLY A 1 169 ? -17.189 9.147 -4.286 1.00 87.50 169 GLY A C 1
ATOM 1304 O O . GLY A 1 169 ? -18.284 8.734 -4.666 1.00 87.50 169 GLY A O 1
ATOM 1305 N N . GLN A 1 170 ? -16.211 8.314 -3.923 1.00 92.00 170 GLN A N 1
ATOM 1306 C CA . GLN A 1 170 ? -16.337 6.855 -3.845 1.00 92.00 170 GLN A CA 1
ATOM 1307 C C . GLN A 1 170 ? -16.636 6.363 -2.417 1.00 92.00 170 GLN A C 1
ATOM 1309 O O . GLN A 1 170 ? -16.076 5.366 -1.964 1.00 92.00 170 GLN A O 1
ATOM 1314 N N . ASP A 1 171 ? -17.547 7.035 -1.709 1.00 95.06 171 ASP A N 1
ATOM 1315 C CA . ASP A 1 171 ? -17.871 6.759 -0.298 1.00 95.06 171 ASP A CA 1
ATOM 1316 C C . ASP A 1 171 ? -18.232 5.289 -0.046 1.00 95.06 171 ASP A C 1
ATOM 1318 O O . ASP A 1 171 ? -17.866 4.712 0.975 1.00 95.06 171 ASP A O 1
ATOM 1322 N N . THR A 1 172 ? -18.918 4.638 -0.993 1.00 96.75 172 THR A N 1
ATOM 1323 C CA . THR A 1 172 ? -19.248 3.209 -0.888 1.00 96.75 172 THR A CA 1
ATOM 1324 C C . THR A 1 172 ? -17.994 2.342 -0.822 1.00 96.75 172 THR A C 1
ATOM 1326 O O . THR A 1 172 ? -17.932 1.434 0.001 1.00 96.75 172 THR A O 1
ATOM 1329 N N . HIS A 1 173 ? -16.995 2.612 -1.664 1.00 94.75 173 HIS A N 1
ATOM 1330 C CA . HIS A 1 173 ? -15.756 1.839 -1.681 1.00 94.75 173 HIS A CA 1
ATOM 1331 C C . HIS A 1 173 ? -14.980 2.037 -0.379 1.00 94.75 173 HIS A C 1
ATOM 1333 O O . HIS A 1 173 ? -14.666 1.062 0.301 1.00 94.75 173 HIS A O 1
ATOM 1339 N N . THR A 1 174 ? -14.800 3.293 0.031 1.00 97.31 174 THR A N 1
ATOM 1340 C CA . THR A 1 174 ? -14.136 3.642 1.291 1.00 97.31 174 THR A CA 1
ATOM 1341 C C . THR A 1 174 ? -14.841 3.032 2.505 1.00 97.31 174 THR A C 1
ATOM 1343 O O . THR A 1 174 ? -14.192 2.496 3.401 1.00 97.31 174 THR A O 1
ATOM 1346 N N . THR A 1 175 ? -16.176 3.024 2.517 1.00 98.00 175 THR A N 1
ATOM 1347 C CA . THR A 1 175 ? -16.958 2.390 3.588 1.00 98.00 175 THR A CA 1
ATOM 1348 C C . THR A 1 175 ? -16.735 0.876 3.634 1.00 98.00 175 THR A C 1
ATOM 1350 O O . THR A 1 175 ? -16.595 0.309 4.716 1.00 98.00 175 THR A O 1
ATOM 1353 N N . LEU A 1 176 ? -16.663 0.200 2.482 1.00 97.88 176 LEU A N 1
ATOM 1354 C CA . LEU A 1 176 ? -16.399 -1.242 2.425 1.00 97.88 176 LEU A CA 1
ATOM 1355 C C . LEU A 1 176 ? -14.990 -1.595 2.920 1.00 97.88 176 LEU A C 1
ATOM 1357 O O . LEU A 1 176 ? -14.831 -2.580 3.643 1.00 97.88 176 LEU A O 1
ATOM 1361 N N . GLU A 1 177 ? -13.984 -0.791 2.577 1.00 97.31 177 GLU A N 1
ATOM 1362 C CA . GLU A 1 177 ? -12.619 -0.970 3.081 1.00 97.31 177 GLU A CA 1
ATOM 1363 C C . GLU A 1 177 ? -12.543 -0.744 4.594 1.00 97.31 177 GLU A C 1
ATOM 1365 O O . GLU A 1 177 ? -11.982 -1.575 5.310 1.00 97.31 177 GLU A O 1
ATOM 1370 N N . ALA A 1 178 ? -13.190 0.306 5.111 1.00 98.12 178 ALA A N 1
ATOM 1371 C CA . ALA A 1 178 ? -13.269 0.555 6.549 1.00 98.12 178 ALA A CA 1
ATOM 1372 C C . ALA A 1 178 ? -13.930 -0.618 7.299 1.00 98.12 178 ALA A C 1
ATOM 1374 O O . ALA A 1 178 ? -13.427 -1.070 8.329 1.00 98.12 178 ALA A O 1
ATOM 1375 N N . LEU A 1 179 ? -15.009 -1.191 6.752 1.00 97.88 179 LEU A N 1
ATOM 1376 C CA . LEU A 1 179 ? -15.634 -2.393 7.312 1.00 97.88 179 LEU A CA 1
ATOM 1377 C C . LEU A 1 179 ? -14.688 -3.603 7.305 1.00 97.88 179 LEU A C 1
ATOM 1379 O O . LEU A 1 179 ? -14.673 -4.372 8.269 1.00 97.88 179 LEU A O 1
ATOM 1383 N N . ALA A 1 180 ? -13.891 -3.783 6.249 1.00 97.38 180 ALA A N 1
ATOM 1384 C CA . ALA A 1 180 ? -12.895 -4.851 6.190 1.00 97.38 180 ALA A CA 1
ATOM 1385 C C . ALA A 1 180 ? -11.804 -4.676 7.262 1.00 97.38 180 ALA A C 1
ATOM 1387 O O . ALA A 1 180 ? -11.422 -5.655 7.911 1.00 97.38 180 ALA A O 1
ATOM 1388 N N . VAL A 1 181 ? -11.364 -3.437 7.505 1.00 98.25 181 VAL A N 1
ATOM 1389 C CA . VAL A 1 181 ? -10.437 -3.089 8.592 1.00 98.25 181 VAL A CA 1
ATOM 1390 C C . VAL A 1 181 ? -11.046 -3.441 9.950 1.00 98.25 181 VAL A C 1
ATOM 1392 O O . VAL A 1 181 ? -10.465 -4.233 10.693 1.00 98.25 181 VAL A O 1
ATOM 1395 N N . PHE A 1 182 ? -12.247 -2.942 10.265 1.00 97.56 182 PHE A N 1
ATOM 1396 C CA . PHE A 1 182 ? -12.876 -3.180 11.572 1.00 97.56 182 PHE A CA 1
ATOM 1397 C C . PHE A 1 182 ? -13.204 -4.648 11.836 1.00 97.56 182 PHE A C 1
ATOM 1399 O O . PHE A 1 182 ? -13.149 -5.092 12.978 1.00 97.56 182 PHE A O 1
ATOM 1406 N N . LYS A 1 183 ? -13.502 -5.422 10.789 1.00 96.88 183 LYS A N 1
ATOM 1407 C CA . LYS A 1 183 ? -13.698 -6.872 10.902 1.00 96.88 183 LYS A CA 1
ATOM 1408 C C . LYS A 1 183 ? -12.419 -7.613 11.310 1.00 96.88 183 LYS A C 1
ATOM 1410 O O . LYS A 1 183 ? -12.507 -8.704 11.870 1.00 96.88 183 LYS A O 1
ATOM 1415 N N . THR A 1 184 ? -11.254 -7.063 10.981 1.00 96.12 184 THR A N 1
ATOM 1416 C CA . THR A 1 184 ? -9.957 -7.730 11.156 1.00 96.12 184 THR A CA 1
ATOM 1417 C C . THR A 1 184 ? -9.330 -7.430 12.518 1.00 96.12 184 THR A C 1
ATOM 1419 O O . THR A 1 184 ? -8.591 -8.258 13.047 1.00 96.12 184 THR A O 1
ATOM 1422 N N . VAL A 1 185 ? -9.631 -6.271 13.106 1.00 95.75 185 VAL A N 1
ATOM 1423 C CA . VAL A 1 185 ? -9.044 -5.843 14.383 1.00 95.75 185 VAL A CA 1
ATOM 1424 C C . VAL A 1 185 ? -9.854 -6.322 15.598 1.00 95.75 185 VAL A C 1
ATOM 1426 O O . VAL A 1 185 ? -11.061 -6.552 15.488 1.00 95.75 185 VAL A O 1
ATOM 1429 N N . PRO A 1 186 ? -9.229 -6.470 16.783 1.00 92.94 186 PRO A N 1
ATOM 1430 C CA . PRO A 1 186 ? -9.937 -6.857 18.001 1.00 92.94 186 PRO A CA 1
ATOM 1431 C C . PRO A 1 186 ? -11.027 -5.852 18.394 1.00 92.94 186 PRO A C 1
ATOM 1433 O O . PRO A 1 186 ? -10.826 -4.641 18.317 1.00 92.94 186 PRO A O 1
ATOM 1436 N N . THR A 1 187 ? -12.156 -6.338 18.920 1.00 89.50 187 THR A N 1
ATOM 1437 C CA . THR A 1 187 ? -13.263 -5.474 19.378 1.00 89.50 187 THR A CA 1
ATOM 1438 C C . THR A 1 187 ? -12.858 -4.532 20.511 1.00 89.50 187 THR A C 1
ATOM 1440 O O . THR A 1 187 ? -13.395 -3.431 20.607 1.00 89.50 187 THR A O 1
ATOM 1443 N N . THR A 1 188 ? -11.862 -4.921 21.311 1.00 89.75 188 THR A N 1
ATOM 1444 C CA . THR A 1 188 ? -11.297 -4.093 22.384 1.00 89.75 188 THR A CA 1
ATOM 1445 C C . THR A 1 188 ? -10.685 -2.796 21.856 1.00 89.75 188 THR A C 1
ATOM 1447 O O . THR A 1 188 ? -10.782 -1.766 22.518 1.00 89.75 188 THR A O 1
ATOM 1450 N N . LEU A 1 189 ? -10.113 -2.809 20.644 1.00 88.81 189 LEU A N 1
ATOM 1451 C CA . LEU A 1 189 ? -9.604 -1.604 19.979 1.00 88.81 189 LEU A CA 1
ATOM 1452 C C . LEU A 1 189 ? -10.744 -0.678 19.523 1.00 88.81 189 LEU A C 1
ATOM 1454 O O . LEU A 1 189 ? -10.565 0.531 19.411 1.00 88.81 189 LEU A O 1
ATOM 1458 N N . LEU A 1 190 ? -11.935 -1.233 19.296 1.00 85.38 190 LEU A N 1
ATOM 1459 C CA . LEU A 1 190 ? -13.114 -0.483 18.863 1.00 85.38 190 LEU A CA 1
ATOM 1460 C C . LEU A 1 190 ? -13.878 0.153 20.038 1.00 85.38 190 LEU A C 1
ATOM 1462 O O . LEU A 1 190 ? -14.763 0.981 19.804 1.00 85.38 190 LEU A O 1
ATOM 1466 N N . GLY A 1 191 ? -13.499 -0.155 21.284 1.00 74.31 191 GLY A N 1
ATOM 1467 C CA . GLY A 1 191 ? -14.128 0.372 22.498 1.00 74.31 191 GLY A CA 1
ATOM 1468 C C . GLY A 1 191 ? -15.359 -0.409 22.967 1.00 74.31 191 GLY A C 1
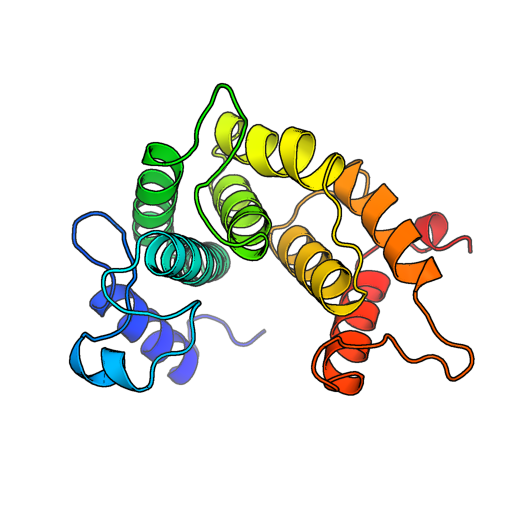ATOM 1469 O O . GLY A 1 191 ? -16.187 0.171 23.667 1.00 74.31 191 GLY A O 1
ATOM 1470 N N . ASN A 1 192 ? -15.465 -1.689 22.583 1.00 53.94 192 ASN A N 1
ATOM 1471 C CA . ASN A 1 192 ? -16.468 -2.640 23.080 1.00 53.94 192 ASN A CA 1
ATOM 1472 C C . ASN A 1 192 ? -15.842 -3.682 24.011 1.00 53.94 192 ASN A C 1
ATOM 1474 O O . ASN A 1 192 ? -14.777 -4.234 23.640 1.00 53.94 192 ASN A O 1
#

Radius of gyration: 16.82 Å; chains: 1; bounding box: 43×36×49 Å

Secondary structure (DSSP, 8-state):
---TTSHHHHHHHHHHHHHS-TTS-----GGGTTT--GGG-TT-HHHHHHHHHHHHHHHHHTT-HHHHHHHHHHHHTT-BTTTTB-SS-HHHHHHHHHHHHHHT-HHHHHIIIIIIITTS--SSHHHHHHHHHHHHHTT--TTSHHHHHHHHHHHTT--TTS----TTS-HHHHHHHHHHHHHHS-HHHHT-